Protein AF-0000000086187812 (afdb_homodimer)

Structure (mmCIF, N/CA/C/O backbone):
data_AF-0000000086187812-model_v1
#
loop_
_entity.id
_entity.type
_entity.pdbx_description
1 polymer Alkylhydroperoxidase
#
loop_
_atom_site.group_PDB
_atom_site.id
_atom_site.type_symbol
_atom_site.label_atom_id
_atom_site.label_alt_id
_atom_site.label_comp_id
_atom_site.label_asym_id
_atom_site.label_entity_id
_atom_site.label_seq_id
_atom_site.pdbx_PDB_ins_code
_atom_site.Cartn_x
_atom_site.Cartn_y
_atom_site.Cartn_z
_atom_site.occupancy
_atom_site.B_iso_or_equiv
_atom_site.auth_seq_id
_atom_site.auth_comp_id
_atom_site.auth_asym_id
_atom_site.auth_atom_id
_atom_site.pdbx_PDB_model_num
ATOM 1 N N . MET A 1 1 ? -19.016 2.955 15.273 1 72.19 1 MET A N 1
ATOM 2 C CA . MET A 1 1 ? -19.547 3.873 14.266 1 72.19 1 MET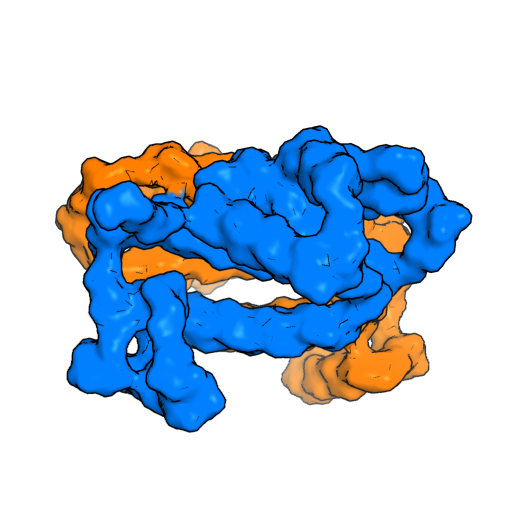 A CA 1
ATOM 3 C C . MET A 1 1 ? -18.422 4.383 13.359 1 72.19 1 MET A C 1
ATOM 5 O O . MET A 1 1 ? -17.297 4.562 13.805 1 72.19 1 MET A O 1
ATOM 9 N N . PRO A 1 2 ? -18.766 4.625 12 1 88 2 PRO A N 1
ATOM 10 C CA . PRO A 1 2 ? -17.734 5.18 11.125 1 88 2 PRO A CA 1
ATOM 11 C C . PRO A 1 2 ? -17.203 6.523 11.617 1 88 2 PRO A C 1
ATOM 13 O O . PRO A 1 2 ? -17.969 7.332 12.164 1 88 2 PRO A O 1
ATOM 16 N N . ARG A 1 3 ? -15.953 6.73 11.492 1 94.75 3 ARG A N 1
ATOM 17 C CA . ARG A 1 3 ? -15.289 7.934 11.977 1 94.75 3 ARG A CA 1
ATOM 18 C C . ARG A 1 3 ? -15.406 9.07 10.969 1 94.75 3 ARG A C 1
ATOM 20 O O . ARG A 1 3 ? -15.18 10.234 11.305 1 94.75 3 ARG A O 1
ATOM 27 N N . PHE A 1 4 ? -15.656 8.672 9.68 1 93.88 4 PHE A N 1
ATOM 28 C CA . PHE A 1 4 ? -15.891 9.633 8.602 1 93.88 4 PHE A CA 1
ATOM 29 C C . PHE A 1 4 ? -17.266 9.406 7.969 1 93.88 4 PHE A C 1
ATOM 31 O O . PHE A 1 4 ? -17.656 8.266 7.727 1 93.88 4 PHE A O 1
ATOM 38 N N . ASP A 1 5 ? -17.953 10.461 7.711 1 93 5 ASP A N 1
ATOM 39 C CA . ASP A 1 5 ? -19.219 10.32 7.012 1 93 5 ASP A CA 1
ATOM 40 C C . ASP A 1 5 ? -19.016 9.969 5.543 1 93 5 ASP A C 1
ATOM 42 O O . ASP A 1 5 ? -18.172 10.578 4.867 1 93 5 ASP A O 1
ATOM 46 N N . PRO A 1 6 ? -19.734 8.922 5.129 1 94.81 6 PRO A N 1
ATOM 47 C CA . PRO A 1 6 ? -19.641 8.68 3.686 1 94.81 6 PRO A CA 1
ATOM 48 C C . PRO A 1 6 ? -20.094 9.883 2.855 1 94.81 6 PRO A C 1
ATOM 50 O O . PRO A 1 6 ? -21 10.609 3.264 1 94.81 6 PRO A O 1
ATOM 53 N N . LEU A 1 7 ? -19.5 10.062 1.742 1 95.56 7 LEU A N 1
ATOM 54 C CA . LEU A 1 7 ? -19.859 11.141 0.831 1 95.56 7 LEU A CA 1
ATOM 55 C C . LEU A 1 7 ? -20.625 10.594 -0.374 1 95.56 7 LEU A C 1
ATOM 57 O O . LEU A 1 7 ? -20.578 9.391 -0.652 1 95.56 7 LEU A O 1
ATOM 61 N N . THR A 1 8 ? -21.422 11.398 -0.955 1 92.81 8 THR A N 1
ATOM 62 C CA . THR A 1 8 ? -22.109 11.133 -2.213 1 92.81 8 THR A CA 1
ATOM 63 C C . THR A 1 8 ? -21.688 12.141 -3.281 1 92.81 8 THR A C 1
ATOM 65 O O . THR A 1 8 ? -20.953 13.094 -2.992 1 92.81 8 THR A O 1
ATOM 68 N N . ALA A 1 9 ? -22.156 11.883 -4.492 1 90 9 ALA A N 1
ATOM 69 C CA . ALA A 1 9 ? -21.875 12.852 -5.555 1 90 9 ALA A CA 1
ATOM 70 C C . ALA A 1 9 ? -22.453 14.219 -5.219 1 90 9 ALA A C 1
ATOM 72 O O . ALA A 1 9 ? -21.953 15.242 -5.68 1 90 9 ALA A O 1
ATOM 73 N N . GLU A 1 10 ? -23.422 14.266 -4.379 1 90.19 10 GLU A N 1
ATOM 74 C CA . GLU A 1 10 ? -24.078 15.508 -4.02 1 90.19 10 GLU A CA 1
ATOM 75 C C . GLU A 1 10 ? -23.344 16.219 -2.887 1 90.19 10 GLU A C 1
ATOM 77 O O . GLU A 1 10 ? -23.391 17.453 -2.787 1 90.19 10 GLU A O 1
ATOM 82 N N . THR A 1 11 ? -22.609 15.422 -2.082 1 94.12 11 THR A N 1
ATOM 83 C CA . THR A 1 11 ? -22 16.016 -0.898 1 94.12 11 THR A CA 1
ATOM 84 C C . THR A 1 11 ? -20.5 16.156 -1.079 1 94.12 11 THR A C 1
ATOM 86 O O . THR A 1 11 ? -19.844 16.922 -0.361 1 94.12 11 THR A O 1
ATOM 89 N N . ALA A 1 12 ? -19.953 15.352 -2.035 1 94.38 12 ALA A N 1
ATOM 90 C CA . ALA A 1 12 ? -18.516 15.469 -2.309 1 94.38 12 ALA A CA 1
ATOM 91 C C . ALA A 1 12 ? -18.219 16.75 -3.084 1 94.38 12 ALA A C 1
ATOM 93 O O . ALA A 1 12 ? -19.109 17.375 -3.648 1 94.38 12 ALA A O 1
ATOM 94 N N . VAL A 1 13 ? -17.016 17.188 -2.98 1 91.25 13 VAL A N 1
ATOM 95 C CA . VAL A 1 13 ? -16.609 18.406 -3.672 1 91.25 13 VAL A CA 1
ATOM 96 C C . VAL A 1 13 ? -15.422 18.109 -4.586 1 91.25 13 VAL A C 1
ATOM 98 O O . VAL A 1 13 ? -14.727 17.109 -4.414 1 91.25 13 VAL A O 1
ATOM 101 N N . GLY A 1 14 ? -15.266 18.906 -5.629 1 94.31 14 GLY A N 1
ATOM 102 C CA . GLY A 1 14 ? -14.102 18.859 -6.5 1 94.31 14 GLY A CA 1
ATOM 103 C C . GLY A 1 14 ? -13.914 17.5 -7.156 1 94.31 14 GLY A C 1
ATOM 104 O O . GLY A 1 14 ? -14.867 16.922 -7.691 1 94.31 14 GLY A O 1
ATOM 105 N N . SER A 1 15 ? -12.695 17.047 -7.148 1 95.38 15 SER A N 1
ATOM 106 C CA . SER A 1 15 ? -12.32 15.812 -7.84 1 95.38 15 SER A CA 1
ATOM 107 C C . SER A 1 15 ? -13.055 14.609 -7.266 1 95.38 15 SER A C 1
ATOM 109 O O . SER A 1 15 ? -13.367 13.656 -7.988 1 95.38 15 SER A O 1
ATOM 111 N N . SER A 1 16 ? -13.367 14.641 -5.973 1 96.25 16 SER A N 1
ATOM 112 C CA . SER A 1 16 ? -14.102 13.539 -5.363 1 96.25 16 SER A CA 1
ATOM 113 C C . SER A 1 16 ? -15.523 13.453 -5.91 1 96.25 16 SER A C 1
ATOM 115 O O . SER A 1 16 ? -16.062 12.352 -6.082 1 96.25 16 SER A O 1
ATOM 117 N N . ARG A 1 17 ? -16.109 14.633 -6.09 1 96.25 17 ARG A N 1
ATOM 118 C CA . ARG A 1 17 ? -17.438 14.648 -6.699 1 96.25 17 ARG A CA 1
ATOM 119 C C . ARG A 1 17 ? -17.406 14 -8.078 1 96.25 17 ARG A C 1
ATOM 121 O O . ARG A 1 17 ? -18.266 13.172 -8.398 1 96.25 17 ARG A O 1
ATOM 128 N N . ASP A 1 18 ? -16.406 14.328 -8.867 1 96.81 18 ASP A N 1
ATOM 129 C CA . ASP A 1 18 ? -16.266 13.781 -10.211 1 96.81 18 ASP A CA 1
ATOM 130 C C . ASP A 1 18 ? -16.047 12.273 -10.172 1 96.81 18 ASP A C 1
ATOM 132 O O . ASP A 1 18 ? -16.703 11.523 -10.914 1 96.81 18 ASP A O 1
ATOM 136 N N . LEU A 1 19 ? -15.133 11.805 -9.312 1 96.56 19 LEU A N 1
ATOM 137 C CA . LEU A 1 19 ? -14.812 10.391 -9.203 1 96.56 19 LEU A CA 1
ATOM 138 C C . LEU A 1 19 ? -16.031 9.586 -8.758 1 96.56 19 LEU A C 1
ATOM 140 O O . LEU A 1 19 ? -16.344 8.547 -9.344 1 96.56 19 LEU A O 1
ATOM 144 N N . LEU A 1 20 ? -16.719 10.086 -7.73 1 96.81 20 LEU A N 1
ATOM 145 C CA . LEU A 1 20 ? -17.891 9.391 -7.238 1 96.81 20 LEU A CA 1
ATOM 146 C C . LEU A 1 20 ? -19 9.359 -8.297 1 96.81 20 LEU A C 1
ATOM 148 O O . LEU A 1 20 ? -19.656 8.336 -8.492 1 96.81 20 LEU A O 1
ATOM 152 N N . GLY A 1 21 ? -19.188 10.516 -8.953 1 95.88 21 GLY A N 1
ATOM 153 C CA . GLY A 1 21 ? -20.172 10.57 -10.016 1 95.88 21 GLY A CA 1
ATOM 154 C C . GLY A 1 21 ? -19.922 9.547 -11.109 1 95.88 21 GLY A C 1
ATOM 155 O O . GLY A 1 21 ? -20.859 8.859 -11.547 1 95.88 21 GLY A O 1
ATOM 156 N N . GLU A 1 22 ? -18.688 9.414 -11.523 1 95.88 22 GLU A N 1
ATOM 157 C CA . GLU A 1 22 ? -18.312 8.453 -12.562 1 95.88 22 GLU A CA 1
ATOM 158 C C . GLU A 1 22 ? -18.547 7.02 -12.094 1 95.88 22 GLU A C 1
ATOM 160 O O . GLU A 1 22 ? -19.031 6.184 -12.867 1 95.88 22 GLU A O 1
ATOM 165 N N . LEU A 1 23 ? -18.188 6.762 -10.867 1 96.19 23 LEU A N 1
ATOM 166 C CA . LEU A 1 23 ? -18.344 5.414 -10.328 1 96.19 23 LEU A CA 1
ATOM 167 C C . LEU A 1 23 ? -19.812 5.039 -10.227 1 96.19 23 LEU A C 1
ATOM 169 O O . LEU A 1 23 ? -20.203 3.908 -10.539 1 96.19 23 LEU A O 1
ATOM 173 N N . VAL A 1 24 ? -20.641 5.992 -9.82 1 95.06 24 VAL A N 1
ATOM 174 C CA . VAL A 1 24 ? -22.078 5.742 -9.711 1 95.06 24 VAL A CA 1
ATOM 175 C C . VAL A 1 24 ? -22.672 5.535 -11.102 1 95.06 24 VAL A C 1
ATOM 177 O O . VAL A 1 24 ? -23.547 4.688 -11.289 1 95.06 24 VAL A O 1
ATOM 180 N N . GLU A 1 25 ? -22.266 6.32 -12.062 1 94.81 25 GLU A N 1
ATOM 181 C CA . GLU A 1 25 ? -22.734 6.164 -13.43 1 94.81 25 GLU A CA 1
ATOM 182 C C . GLU A 1 25 ? -22.406 4.781 -13.977 1 94.81 25 GLU A C 1
ATOM 184 O O . GLU A 1 25 ? -23.203 4.168 -14.68 1 94.81 25 GLU A O 1
ATOM 189 N N . ARG A 1 26 ? -21.281 4.301 -13.617 1 94.75 26 ARG A N 1
ATOM 190 C CA . ARG A 1 26 ? -20.781 3.051 -14.18 1 94.75 26 ARG A CA 1
ATOM 191 C C . ARG A 1 26 ? -21.359 1.85 -13.438 1 94.75 26 ARG A C 1
ATOM 193 O O . ARG A 1 26 ? -21.641 0.815 -14.047 1 94.75 26 ARG A O 1
ATOM 200 N N . HIS A 1 27 ? -21.547 1.965 -12.133 1 94.19 27 HIS A N 1
ATOM 201 C CA . HIS A 1 27 ? -21.828 0.771 -11.344 1 94.19 27 HIS A CA 1
ATOM 202 C C . HIS A 1 27 ? -23.172 0.883 -10.633 1 94.19 27 HIS A C 1
ATOM 204 O O . HIS A 1 27 ? -23.641 -0.083 -10.023 1 94.19 27 HIS A O 1
ATOM 210 N N . GLY A 1 28 ? -23.766 2.049 -10.648 1 92.06 28 GLY A N 1
ATOM 211 C CA . GLY A 1 28 ? -25.047 2.283 -9.992 1 92.06 28 GLY A CA 1
ATOM 212 C C . GLY A 1 28 ? -24.891 2.713 -8.539 1 92.06 28 GLY A C 1
ATOM 213 O O . GLY A 1 28 ? -25.641 3.574 -8.07 1 92.06 28 GLY A O 1
ATOM 214 N N . THR A 1 29 ? -24.047 2.084 -7.836 1 91.5 29 THR A N 1
ATOM 215 C CA . THR A 1 29 ? -23.781 2.432 -6.445 1 91.5 29 THR A CA 1
ATOM 216 C C . THR A 1 29 ? -22.297 2.305 -6.125 1 91.5 29 THR A C 1
ATOM 218 O O . THR A 1 29 ? -21.547 1.725 -6.906 1 91.5 29 THR A O 1
ATOM 221 N N . VAL A 1 30 ? -22.031 3.133 -5.039 1 93.25 30 VAL A N 1
ATOM 222 C CA . VAL A 1 30 ? -20.672 2.959 -4.523 1 93.25 30 VAL A CA 1
ATOM 223 C C . VAL A 1 30 ? -20.734 2.443 -3.086 1 93.25 30 VAL A C 1
ATOM 225 O O . VAL A 1 30 ? -21.688 2.729 -2.355 1 93.25 30 VAL A O 1
ATOM 228 N N . GLY A 1 31 ? -19.922 1.483 -2.711 1 92.69 31 GLY A N 1
ATOM 229 C CA . GLY A 1 31 ? -19.875 0.955 -1.357 1 92.69 31 GLY A CA 1
ATOM 230 C C . GLY A 1 31 ? -19.344 1.955 -0.345 1 92.69 31 GLY A C 1
ATOM 231 O O . GLY A 1 31 ? -18.844 3.012 -0.718 1 92.69 31 GLY A O 1
ATOM 232 N N . ASP A 1 32 ? -19.469 1.711 0.895 1 93.62 32 ASP A N 1
ATOM 233 C CA . ASP A 1 32 ? -19.141 2.596 2.006 1 93.62 32 ASP A CA 1
ATOM 234 C C . ASP A 1 32 ? -17.656 2.969 1.979 1 93.62 32 ASP A C 1
ATOM 236 O O . ASP A 1 32 ? -17.281 4.098 2.305 1 93.62 32 ASP A O 1
ATOM 240 N N . MET A 1 33 ? -16.812 2.029 1.612 1 96.5 33 MET A N 1
ATOM 241 C CA . MET A 1 33 ? -15.383 2.305 1.603 1 96.5 33 MET A CA 1
ATOM 242 C C . MET A 1 33 ? -15.047 3.408 0.604 1 96.5 33 MET A C 1
ATOM 244 O O . MET A 1 33 ? -14.398 4.395 0.957 1 96.5 33 MET A O 1
ATOM 248 N N . VAL A 1 34 ? -15.57 3.277 -0.587 1 97.31 34 VAL A N 1
ATOM 249 C CA . VAL A 1 34 ? -15.289 4.223 -1.663 1 97.31 34 VAL A CA 1
ATOM 250 C C . VAL A 1 34 ? -15.891 5.586 -1.321 1 97.31 34 VAL A C 1
ATOM 252 O O . VAL A 1 34 ? -15.227 6.617 -1.479 1 97.31 34 VAL A O 1
ATOM 255 N N . SER A 1 35 ? -17.125 5.566 -0.786 1 97.06 35 SER A N 1
ATOM 256 C CA . SER A 1 35 ? -17.781 6.812 -0.413 1 97.06 35 SER A CA 1
ATOM 257 C C . SER A 1 35 ? -17 7.543 0.678 1 97.06 35 SER A C 1
ATOM 259 O O . SER A 1 35 ? -16.906 8.773 0.659 1 97.06 35 SER A O 1
ATOM 261 N N . THR A 1 36 ? -16.469 6.762 1.595 1 97.25 36 THR A N 1
ATOM 262 C CA . THR A 1 36 ? -15.719 7.363 2.695 1 97.25 36 THR A CA 1
ATOM 263 C C . THR A 1 36 ? -14.328 7.789 2.236 1 97.25 36 THR A C 1
ATOM 265 O O . THR A 1 36 ? -13.836 8.852 2.637 1 97.25 36 THR A O 1
ATOM 268 N N . MET A 1 37 ? -13.727 7.02 1.327 1 97.75 37 MET A N 1
ATOM 269 C CA . MET A 1 37 ? -12.414 7.332 0.787 1 97.75 37 MET A CA 1
ATOM 270 C C . MET A 1 37 ? -12.438 8.648 0.016 1 97.75 37 MET A C 1
ATOM 272 O O . MET A 1 37 ? -11.406 9.312 -0.121 1 97.75 37 MET A O 1
ATOM 276 N N . ALA A 1 38 ? -13.633 9.047 -0.369 1 97.81 38 ALA A N 1
ATOM 277 C CA . ALA A 1 38 ? -13.812 10.234 -1.192 1 97.81 38 ALA A CA 1
ATOM 278 C C . ALA A 1 38 ? -13.453 11.5 -0.417 1 97.81 38 ALA A C 1
ATOM 280 O O . ALA A 1 38 ? -13.297 12.57 -1.003 1 97.81 38 ALA A O 1
ATOM 281 N N . HIS A 1 39 ? -13.297 11.391 0.899 1 97.38 39 HIS A N 1
ATOM 282 C CA . HIS A 1 39 ? -12.781 12.523 1.659 1 97.38 39 HIS A CA 1
ATOM 283 C C . HIS A 1 39 ? -11.414 12.961 1.138 1 97.38 39 HIS A C 1
ATOM 285 O O . HIS A 1 39 ? -11.023 14.117 1.301 1 97.38 39 HIS A O 1
ATOM 291 N N . SER A 1 40 ? -10.688 12.016 0.512 1 98.31 40 SER A N 1
ATOM 292 C CA . SER A 1 40 ? -9.406 12.297 -0.122 1 98.31 40 SER A CA 1
ATOM 293 C C . SER A 1 40 ? -9.406 11.867 -1.584 1 98.31 40 SER A C 1
ATOM 295 O O . SER A 1 40 ? -9.211 10.688 -1.888 1 98.31 40 SER A O 1
ATOM 297 N N . PRO A 1 41 ? -9.562 12.828 -2.469 1 97.94 41 PRO A N 1
ATOM 298 C CA . PRO A 1 41 ? -9.516 12.422 -3.877 1 97.94 41 PRO A CA 1
ATOM 299 C C . PRO A 1 41 ? -8.18 11.789 -4.262 1 97.94 41 PRO A C 1
ATOM 301 O O . PRO A 1 41 ? -8.141 10.93 -5.148 1 97.94 41 PRO A O 1
ATOM 304 N N . ALA A 1 42 ? -7.086 12.133 -3.539 1 98.56 42 ALA A N 1
ATOM 305 C CA . ALA A 1 42 ? -5.785 11.516 -3.791 1 98.56 42 ALA A CA 1
ATOM 306 C C . ALA A 1 42 ? -5.812 10.031 -3.461 1 98.56 42 ALA A C 1
ATOM 308 O O . ALA A 1 42 ? -5.41 9.195 -4.277 1 98.56 42 ALA A O 1
ATOM 309 N N . VAL A 1 43 ? -6.406 9.703 -2.283 1 98.75 43 VAL A N 1
ATOM 310 C CA . VAL A 1 43 ? -6.438 8.305 -1.853 1 98.75 43 VAL A CA 1
ATOM 311 C C . VAL A 1 43 ? -7.441 7.527 -2.701 1 98.75 43 VAL A C 1
ATOM 313 O O . VAL A 1 43 ? -7.152 6.418 -3.154 1 98.75 43 VAL A O 1
ATOM 316 N N . LEU A 1 44 ? -8.617 8.172 -2.973 1 98.62 44 LEU A N 1
ATOM 317 C CA . LEU A 1 44 ? -9.609 7.484 -3.789 1 98.62 44 LEU A CA 1
ATOM 318 C C . LEU A 1 44 ? -9.086 7.238 -5.199 1 98.62 44 LEU A C 1
ATOM 320 O O . LEU A 1 44 ? -9.164 6.117 -5.707 1 98.62 44 LEU A O 1
ATOM 324 N N . GLY A 1 45 ? -8.539 8.266 -5.805 1 98.5 45 GLY A N 1
ATOM 325 C CA . GLY A 1 45 ? -7.961 8.109 -7.129 1 98.5 45 GLY A CA 1
ATOM 326 C C . GLY A 1 45 ? -6.816 7.113 -7.164 1 98.5 45 GLY A C 1
ATOM 327 O O . GLY A 1 45 ? -6.742 6.277 -8.07 1 98.5 45 GLY A O 1
ATOM 328 N N . GLY A 1 46 ? -5.906 7.199 -6.203 1 98.81 46 GLY A N 1
ATOM 329 C CA . GLY A 1 46 ? -4.797 6.27 -6.102 1 98.81 46 GLY A CA 1
ATOM 330 C C . GLY A 1 46 ? -5.238 4.824 -5.965 1 98.81 46 GLY A C 1
ATOM 331 O O . GLY A 1 46 ? -4.703 3.939 -6.637 1 98.81 46 GLY A O 1
ATOM 332 N N . TYR A 1 47 ? -6.273 4.613 -5.098 1 98.81 47 TYR A N 1
ATOM 333 C CA . TYR A 1 47 ? -6.828 3.275 -4.91 1 98.81 47 TYR A CA 1
ATOM 334 C C . TYR A 1 47 ? -7.395 2.732 -6.215 1 98.81 47 TYR A C 1
ATOM 336 O O . TYR A 1 47 ? -7.086 1.605 -6.613 1 98.81 47 TYR A O 1
ATOM 344 N N . LEU A 1 48 ? -8.195 3.512 -6.867 1 98.5 48 LEU A N 1
ATOM 345 C CA . LEU A 1 48 ? -8.859 3.068 -8.094 1 98.5 48 LEU A CA 1
ATOM 346 C C . LEU A 1 48 ? -7.836 2.746 -9.172 1 98.5 48 LEU A C 1
ATOM 348 O O . LEU A 1 48 ? -7.957 1.736 -9.867 1 98.5 48 LEU A O 1
ATOM 352 N N . GLN A 1 49 ? -6.801 3.533 -9.281 1 98.5 49 GLN A N 1
ATOM 353 C CA . GLN A 1 49 ? -5.789 3.332 -10.312 1 98.5 49 GLN A CA 1
ATOM 354 C C . GLN A 1 49 ? -4.906 2.131 -9.984 1 98.5 49 GLN A C 1
ATOM 356 O O . GLN A 1 49 ? -4.562 1.35 -10.875 1 98.5 49 GLN A O 1
ATOM 361 N N . LEU A 1 50 ? -4.527 1.979 -8.734 1 98.81 50 LEU A N 1
ATOM 362 C CA . LEU A 1 50 ? -3.762 0.807 -8.328 1 98.81 50 LEU A CA 1
ATOM 363 C C . LEU A 1 50 ? -4.57 -0.47 -8.531 1 98.81 50 LEU A C 1
ATOM 365 O O . LEU A 1 50 ? -4.047 -1.464 -9.039 1 98.81 50 LEU A O 1
ATOM 369 N N . SER A 1 51 ? -5.871 -0.43 -8.109 1 98.44 51 SER A N 1
ATOM 370 C CA . SER A 1 51 ? -6.754 -1.58 -8.273 1 98.44 51 SER A CA 1
ATOM 371 C C . SER A 1 51 ? -6.871 -1.98 -9.742 1 98.44 51 SER A C 1
ATOM 373 O O . SER A 1 51 ? -6.762 -3.16 -10.078 1 98.44 51 SER A O 1
ATOM 375 N N . ARG A 1 52 ? -7.02 -1.002 -10.609 1 97.94 52 ARG A N 1
ATOM 376 C CA . ARG A 1 52 ? -7.117 -1.263 -12.047 1 97.94 52 ARG A CA 1
ATOM 377 C C . ARG A 1 52 ? -5.816 -1.857 -12.578 1 97.94 52 ARG A C 1
ATOM 379 O O . ARG A 1 52 ? -5.844 -2.812 -13.359 1 97.94 52 ARG A O 1
ATOM 386 N N . ALA A 1 53 ? -4.695 -1.319 -12.203 1 98.5 53 ALA A N 1
ATOM 387 C CA . ALA A 1 53 ? -3.396 -1.82 -12.641 1 98.5 53 ALA A CA 1
ATOM 388 C C . ALA A 1 53 ? -3.191 -3.27 -12.211 1 98.5 53 ALA A C 1
ATOM 390 O O . ALA A 1 53 ? -2.721 -4.098 -12.992 1 98.5 53 ALA A O 1
ATOM 391 N N . MET A 1 54 ? -3.654 -3.615 -11.008 1 98.38 54 MET A N 1
ATOM 392 C CA . MET A 1 54 ? -3.381 -4.934 -10.438 1 98.38 54 MET A CA 1
ATOM 393 C C . MET A 1 54 ? -4.293 -5.988 -11.055 1 98.38 54 MET A C 1
ATOM 395 O O . MET A 1 54 ? -4.062 -7.188 -10.891 1 98.38 54 MET A O 1
ATOM 399 N N . ARG A 1 55 ? -5.316 -5.566 -11.812 1 97.19 55 ARG A N 1
ATOM 400 C CA . ARG A 1 55 ? -6.117 -6.523 -12.57 1 97.19 55 ARG A CA 1
ATOM 401 C C . ARG A 1 55 ? -5.293 -7.184 -13.672 1 97.19 55 ARG A C 1
ATOM 403 O O . ARG A 1 55 ? -5.684 -8.219 -14.211 1 97.19 55 ARG A O 1
ATOM 410 N N . ARG A 1 56 ? -4.133 -6.602 -13.961 1 96.31 56 ARG A N 1
ATOM 411 C CA . ARG A 1 56 ? -3.279 -7.117 -15.023 1 96.31 56 ARG A CA 1
ATOM 412 C C . ARG A 1 56 ? -2.127 -7.941 -14.461 1 96.31 56 ARG A C 1
ATOM 414 O O . ARG A 1 56 ? -1.214 -8.328 -15.188 1 96.31 56 ARG A O 1
ATOM 421 N N . ALA A 1 57 ? -2.186 -8.164 -13.094 1 97.19 57 ALA A N 1
ATOM 422 C CA . ALA A 1 57 ? -1.18 -9.016 -12.469 1 97.19 57 ALA A CA 1
ATOM 423 C C . ALA A 1 57 ? -1.186 -10.414 -13.086 1 97.19 57 ALA A C 1
ATOM 425 O O . ALA A 1 57 ? -2.23 -10.898 -13.531 1 97.19 57 ALA A O 1
ATOM 426 N N . LYS A 1 58 ? 0.009 -11.039 -13.219 1 94.44 58 LYS A N 1
ATOM 427 C CA . LYS A 1 58 ? 0.13 -12.391 -13.758 1 94.44 58 LYS A CA 1
ATOM 428 C C . LYS A 1 58 ? 0.051 -13.438 -12.648 1 94.44 58 LYS A C 1
ATOM 430 O O . LYS A 1 58 ? 0.518 -14.57 -12.82 1 94.44 58 LYS A O 1
ATOM 435 N N . LEU A 1 59 ? -0.552 -13.188 -11.586 1 95.88 59 LEU A N 1
ATOM 436 C CA . LEU A 1 59 ? -0.876 -14.125 -10.516 1 95.88 59 LEU A CA 1
ATOM 437 C C . LEU A 1 59 ? -2.297 -14.656 -10.664 1 95.88 59 LEU A C 1
ATOM 439 O O . LEU A 1 59 ? -3.229 -13.883 -10.914 1 95.88 59 LEU A O 1
ATOM 443 N N . ASP A 1 60 ? -2.391 -15.984 -10.602 1 96.19 60 ASP A N 1
ATOM 444 C CA . ASP A 1 60 ? -3.721 -16.594 -10.625 1 96.19 60 ASP A CA 1
ATOM 445 C C . ASP A 1 60 ? -4.656 -15.891 -9.641 1 96.19 60 ASP A C 1
ATOM 447 O O . ASP A 1 60 ? -4.266 -15.586 -8.516 1 96.19 60 ASP A O 1
ATOM 451 N N . ARG A 1 61 ? -5.887 -15.688 -10.117 1 97.88 61 ARG A N 1
ATOM 452 C CA . ARG A 1 61 ? -6.844 -14.938 -9.312 1 97.88 61 ARG A CA 1
ATOM 453 C C . ARG A 1 61 ? -7.152 -15.672 -8.008 1 97.88 61 ARG A C 1
ATOM 455 O O . ARG A 1 61 ? -7.359 -15.039 -6.969 1 97.88 61 ARG A O 1
ATOM 462 N N . ARG A 1 62 ? -7.23 -17 -8.125 1 98.5 62 ARG A N 1
ATOM 463 C CA . ARG A 1 62 ? -7.484 -17.781 -6.914 1 98.5 62 ARG A CA 1
ATOM 464 C C . ARG A 1 62 ? -6.359 -17.594 -5.898 1 98.5 62 ARG A C 1
ATOM 466 O O . ARG A 1 62 ? -6.617 -17.406 -4.707 1 98.5 62 ARG A O 1
ATOM 473 N N . ILE A 1 63 ? -5.145 -17.594 -6.344 1 98.62 63 ILE A N 1
ATOM 474 C CA . ILE A 1 63 ? -3.977 -17.422 -5.488 1 98.62 63 ILE A CA 1
ATOM 475 C C . ILE A 1 63 ? -3.965 -16.016 -4.895 1 98.62 63 ILE A C 1
ATOM 477 O O . ILE A 1 63 ? -3.695 -15.844 -3.703 1 98.62 63 ILE A O 1
ATOM 481 N N . SER A 1 64 ? -4.32 -15.023 -5.695 1 98.81 64 SER A N 1
ATOM 482 C CA . SER A 1 64 ? -4.387 -13.641 -5.219 1 98.81 64 SER A CA 1
ATOM 483 C C . SER A 1 64 ? -5.383 -13.508 -4.074 1 98.81 64 SER A C 1
ATOM 485 O O . SER A 1 64 ? -5.109 -12.82 -3.084 1 98.81 64 SER A O 1
ATOM 487 N N . GLU A 1 65 ? -6.539 -14.188 -4.227 1 98.88 65 GLU A N 1
ATOM 488 C CA . GLU A 1 65 ? -7.539 -14.117 -3.168 1 98.88 65 GLU A CA 1
ATOM 489 C C . GLU A 1 65 ? -7.062 -14.82 -1.903 1 98.88 65 GLU A C 1
ATOM 491 O O . GLU A 1 65 ? -7.336 -14.367 -0.791 1 98.88 65 GLU A O 1
ATOM 496 N N . LEU A 1 66 ? -6.352 -15.922 -2.068 1 98.94 66 LEU A N 1
ATOM 497 C CA . LEU A 1 66 ? -5.836 -16.625 -0.903 1 98.94 66 LEU A CA 1
ATOM 498 C C . LEU A 1 66 ? -4.797 -15.789 -0.17 1 98.94 66 LEU A C 1
ATOM 500 O O . LEU A 1 66 ? -4.789 -15.742 1.062 1 98.94 66 LEU A O 1
ATOM 504 N N . ILE A 1 67 ? -3.938 -15.062 -0.891 1 98.94 67 ILE A N 1
ATOM 505 C CA . ILE A 1 67 ? -2.982 -14.141 -0.289 1 98.94 67 ILE A CA 1
ATOM 506 C C . ILE A 1 67 ? -3.73 -13.023 0.437 1 98.94 67 ILE A C 1
ATOM 508 O O . ILE A 1 67 ? -3.398 -12.68 1.574 1 98.94 67 ILE A O 1
ATOM 512 N N . SER A 1 68 ? -4.773 -12.508 -0.222 1 98.94 68 SER A N 1
ATOM 513 C CA . SER A 1 68 ? -5.551 -11.414 0.35 1 98.94 68 SER A CA 1
ATOM 514 C C . SER A 1 68 ? -6.234 -11.836 1.646 1 98.94 68 SER A C 1
ATOM 516 O O . SER A 1 68 ? -6.25 -11.086 2.623 1 98.94 68 SER A O 1
ATOM 518 N N . ILE A 1 69 ? -6.777 -13.07 1.652 1 98.94 69 ILE A N 1
ATOM 519 C CA . ILE A 1 69 ? -7.422 -13.609 2.846 1 98.94 69 ILE A CA 1
ATOM 520 C C . ILE A 1 69 ? -6.398 -13.727 3.975 1 98.94 69 ILE A C 1
ATOM 522 O O . ILE A 1 69 ? -6.66 -13.305 5.102 1 98.94 69 ILE A O 1
ATOM 526 N N . ALA A 1 70 ? -5.215 -14.273 3.691 1 98.94 70 ALA A N 1
ATOM 527 C CA . ALA A 1 70 ? -4.168 -14.414 4.699 1 98.94 70 ALA A CA 1
ATOM 528 C C . ALA A 1 70 ? -3.76 -13.062 5.27 1 98.94 70 ALA A C 1
ATOM 530 O O . ALA A 1 70 ? -3.641 -12.898 6.484 1 98.94 70 ALA A O 1
ATOM 531 N N . VAL A 1 71 ? -3.598 -12.07 4.398 1 98.88 71 VAL A N 1
ATOM 532 C CA . VAL A 1 71 ? -3.15 -10.742 4.797 1 98.88 71 VAL A CA 1
ATOM 533 C C . VAL A 1 71 ? -4.23 -10.062 5.637 1 98.88 71 VAL A 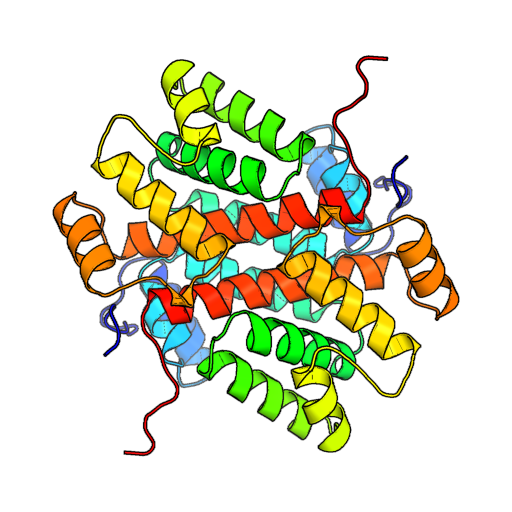C 1
ATOM 535 O O . VAL A 1 71 ? -3.938 -9.5 6.695 1 98.88 71 VAL A O 1
ATOM 538 N N . GLN A 1 72 ? -5.496 -10.18 5.191 1 98.69 72 GLN A N 1
ATOM 539 C CA . GLN A 1 72 ? -6.57 -9.492 5.906 1 98.69 72 GLN A CA 1
ATOM 540 C C . GLN A 1 72 ? -6.855 -10.172 7.246 1 98.69 72 GLN A C 1
ATOM 542 O O . GLN A 1 72 ? -7.211 -9.5 8.219 1 98.69 72 GLN A O 1
ATOM 547 N N . ALA A 1 73 ? -6.648 -11.492 7.312 1 98.62 73 ALA A N 1
ATOM 548 C CA . ALA A 1 73 ? -6.785 -12.195 8.586 1 98.62 73 ALA A CA 1
ATOM 549 C C . ALA A 1 73 ? -5.805 -11.648 9.625 1 98.62 73 ALA A C 1
ATOM 551 O O . ALA A 1 73 ? -6.133 -11.562 10.805 1 98.62 73 ALA A O 1
ATOM 552 N N . GLN A 1 74 ? -4.645 -11.266 9.188 1 98.31 74 GLN A N 1
ATOM 553 C CA . GLN A 1 74 ? -3.637 -10.734 10.102 1 98.31 74 GLN A CA 1
ATOM 554 C C . GLN A 1 74 ? -3.84 -9.242 10.328 1 98.31 74 GLN A C 1
ATOM 556 O O . GLN A 1 74 ? -3.678 -8.75 11.453 1 98.31 74 GLN A O 1
ATOM 561 N N . GLN A 1 75 ? -4.238 -8.492 9.289 1 98.25 75 GLN A N 1
ATOM 562 C CA . GLN A 1 75 ? -4.406 -7.047 9.414 1 98.25 75 GLN A CA 1
ATOM 563 C C . GLN A 1 75 ? -5.609 -6.703 10.281 1 98.25 75 GLN A C 1
ATOM 565 O O . GLN A 1 75 ? -5.637 -5.652 10.93 1 98.25 75 GLN A O 1
ATOM 570 N N . GLY A 1 76 ? -6.68 -7.582 10.227 1 97.81 76 GLY A N 1
ATOM 571 C CA . GLY A 1 76 ? -7.797 -7.441 11.156 1 97.81 76 GLY A CA 1
ATOM 572 C C . GLY A 1 76 ? -8.953 -6.656 10.57 1 97.81 76 GLY A C 1
ATOM 573 O O . GLY A 1 76 ? -9.797 -6.141 11.312 1 97.81 76 GLY A O 1
ATOM 574 N N . CYS A 1 77 ? -8.984 -6.496 9.336 1 97.56 77 CYS A N 1
ATOM 575 C CA . CYS A 1 77 ? -10.125 -5.844 8.711 1 97.56 77 CYS A CA 1
ATOM 576 C C . CYS A 1 77 ? -11.203 -6.859 8.344 1 97.56 77 CYS A C 1
ATOM 578 O O . CYS A 1 77 ? -11.156 -7.461 7.273 1 97.56 77 CYS A O 1
ATOM 580 N N . GLY A 1 78 ? -12.195 -6.93 9.188 1 96.56 78 GLY A N 1
ATOM 581 C CA . GLY A 1 78 ? -13.266 -7.887 8.969 1 96.56 78 GLY A CA 1
ATOM 582 C C . GLY A 1 78 ? -14.023 -7.656 7.676 1 96.56 78 GLY A C 1
ATOM 583 O O . GLY A 1 78 ? -14.336 -8.609 6.957 1 96.56 78 GLY A O 1
ATOM 584 N N . LEU A 1 79 ? -14.289 -6.441 7.344 1 96.12 79 LEU A N 1
ATOM 585 C CA . LEU A 1 79 ? -14.953 -6.074 6.102 1 96.12 79 LEU A CA 1
ATOM 586 C C . LEU A 1 79 ? -14.172 -6.57 4.891 1 96.12 79 LEU A C 1
ATOM 588 O O . LEU A 1 79 ? -14.75 -7.125 3.955 1 96.12 79 LEU A O 1
ATOM 592 N N . CYS A 1 80 ? -12.875 -6.387 4.852 1 98.06 80 CYS A N 1
ATOM 593 C CA . CYS A 1 80 ? -12.008 -6.816 3.76 1 98.06 80 CYS A CA 1
ATOM 594 C C . CYS A 1 80 ? -11.93 -8.336 3.693 1 98.06 80 CYS A C 1
ATOM 596 O O . CYS A 1 80 ? -11.984 -8.922 2.609 1 98.06 80 CYS A O 1
ATOM 598 N N . LEU A 1 81 ? -11.797 -8.93 4.898 1 98.25 81 LEU A N 1
ATOM 599 C CA . LEU A 1 81 ? -11.719 -10.383 4.949 1 98.25 81 LEU A CA 1
ATOM 600 C C . LEU A 1 81 ? -12.969 -11.023 4.348 1 98.25 81 LEU A C 1
ATOM 602 O O . LEU A 1 81 ? -12.867 -11.938 3.523 1 98.25 81 LEU A O 1
ATOM 606 N N . ASP A 1 82 ? -14.141 -10.492 4.699 1 97.69 82 ASP A N 1
ATOM 607 C CA . ASP A 1 82 ? -15.398 -11.008 4.164 1 97.69 82 ASP A CA 1
ATOM 608 C C . ASP A 1 82 ? -15.461 -10.867 2.646 1 97.69 82 ASP A C 1
ATOM 610 O O . ASP A 1 82 ? -15.906 -11.773 1.946 1 97.69 82 ASP A O 1
ATOM 614 N N . ALA A 1 83 ? -15.039 -9.75 2.17 1 97.44 83 ALA A N 1
ATOM 615 C CA . ALA A 1 83 ? -15.062 -9.492 0.733 1 97.44 83 ALA A CA 1
ATOM 616 C C . ALA A 1 83 ? -14.156 -10.469 -0.014 1 97.44 83 ALA A C 1
ATOM 618 O O . ALA A 1 83 ? -14.531 -11 -1.059 1 97.44 83 ALA A O 1
ATOM 619 N N . HIS A 1 84 ? -12.93 -10.734 0.475 1 98.75 84 HIS A N 1
ATOM 620 C CA . HIS A 1 84 ? -11.992 -11.617 -0.204 1 98.75 84 HIS A CA 1
ATOM 621 C C . HIS A 1 84 ? -12.414 -13.078 -0.088 1 98.75 84 HIS A C 1
ATOM 623 O O . HIS A 1 84 ? -12.188 -13.867 -1.006 1 98.75 84 HIS A O 1
ATOM 629 N N . VAL A 1 85 ? -13.031 -13.438 1.035 1 98.69 85 VAL A N 1
ATOM 630 C CA . VAL A 1 85 ? -13.57 -14.781 1.178 1 98.69 85 VAL A CA 1
ATOM 631 C C . VAL A 1 85 ? -14.695 -15 0.164 1 98.69 85 VAL A C 1
ATOM 633 O O . VAL A 1 85 ? -14.734 -16.016 -0.525 1 98.69 85 VAL A O 1
ATOM 636 N N . ALA A 1 86 ? -15.586 -14.023 0.066 1 98.5 86 ALA A N 1
ATOM 637 C CA . ALA A 1 86 ? -16.672 -14.109 -0.91 1 98.5 86 ALA A CA 1
ATOM 638 C C . ALA A 1 86 ? -16.125 -14.211 -2.33 1 98.5 86 ALA A C 1
ATOM 640 O O . ALA A 1 86 ? -16.625 -14.984 -3.145 1 98.5 86 ALA A O 1
ATOM 641 N N . ALA A 1 87 ? -15.094 -13.461 -2.65 1 98.56 87 ALA A N 1
ATOM 642 C CA . ALA A 1 87 ? -14.477 -13.508 -3.973 1 98.56 87 ALA A CA 1
ATOM 643 C C . ALA A 1 87 ? -13.859 -14.875 -4.242 1 98.56 87 ALA A C 1
ATOM 645 O O . ALA A 1 87 ? -14.031 -15.438 -5.328 1 98.56 87 ALA A O 1
ATOM 646 N N . ALA A 1 88 ? -13.141 -15.43 -3.244 1 98.81 88 ALA A N 1
ATOM 647 C CA . ALA A 1 88 ? -12.539 -16.75 -3.391 1 98.81 88 ALA A CA 1
ATOM 648 C C . ALA A 1 88 ? -13.602 -17.812 -3.656 1 98.81 88 ALA A C 1
ATOM 650 O O . ALA A 1 88 ? -13.438 -18.656 -4.539 1 98.81 88 ALA A O 1
ATOM 651 N N . ARG A 1 89 ? -14.727 -17.703 -2.939 1 98.69 89 ARG A N 1
ATOM 652 C CA . ARG A 1 89 ? -15.836 -18.625 -3.129 1 98.69 89 ARG A CA 1
ATOM 653 C C . ARG A 1 89 ? -16.406 -18.531 -4.543 1 98.69 89 ARG A C 1
ATOM 655 O O . ARG A 1 89 ? -16.672 -19.547 -5.184 1 98.69 89 ARG A O 1
ATOM 662 N N . SER A 1 90 ? -16.547 -17.344 -4.977 1 98.5 90 SER A N 1
ATOM 663 C CA . SER A 1 90 ? -17.109 -17.109 -6.309 1 98.5 90 SER A CA 1
ATOM 664 C C . SER A 1 90 ? -16.203 -17.672 -7.395 1 98.5 90 SER A C 1
ATOM 666 O O . SER A 1 90 ? -16.656 -17.984 -8.5 1 98.5 90 SER A O 1
ATOM 668 N N . LEU A 1 91 ? -14.906 -17.891 -7.082 1 98.38 91 LEU A N 1
ATOM 669 C CA . LEU A 1 91 ? -13.938 -18.438 -8.023 1 98.38 91 LEU A CA 1
ATOM 670 C C . LEU A 1 91 ? -13.836 -19.953 -7.875 1 98.38 91 LEU A C 1
ATOM 672 O O . LEU A 1 91 ? -13.023 -20.594 -8.539 1 98.38 91 LEU A O 1
ATOM 676 N N . GLY A 1 92 ? -14.625 -20.469 -6.91 1 98.5 92 GLY A N 1
ATOM 677 C CA . GLY A 1 92 ? -14.695 -21.922 -6.75 1 98.5 92 GLY A CA 1
ATOM 678 C C . GLY A 1 92 ? -13.633 -22.469 -5.812 1 98.5 92 GLY A C 1
ATOM 679 O O . GLY A 1 92 ? -13.359 -23.672 -5.809 1 98.5 92 GLY A O 1
ATOM 680 N N . VAL A 1 93 ? -13.023 -21.625 -5.035 1 98.69 93 VAL A N 1
ATOM 681 C CA . VAL A 1 93 ? -12.039 -22.094 -4.059 1 98.69 93 VAL A CA 1
ATOM 682 C C . VAL A 1 93 ? -12.75 -22.891 -2.961 1 98.69 93 VAL A C 1
ATOM 684 O O . VAL A 1 93 ? -13.773 -22.453 -2.436 1 98.69 93 VAL A O 1
ATOM 687 N N . ALA A 1 94 ? -12.211 -24.094 -2.609 1 98.56 94 ALA A N 1
ATOM 688 C CA . ALA A 1 94 ? -12.805 -24.953 -1.59 1 98.56 94 ALA A CA 1
ATOM 689 C C . ALA A 1 94 ? -12.742 -24.297 -0.213 1 98.56 94 ALA A C 1
ATOM 691 O O . ALA A 1 94 ? -11.773 -23.609 0.109 1 98.56 94 ALA A O 1
ATOM 692 N N . GLU A 1 95 ? -13.727 -24.531 0.61 1 98.56 95 GLU A N 1
ATOM 693 C CA . GLU A 1 95 ? -13.805 -23.969 1.952 1 98.56 95 GLU A CA 1
ATOM 694 C C . GLU A 1 95 ? -12.578 -24.328 2.781 1 98.56 95 GLU A C 1
ATOM 696 O O . GLU A 1 95 ? -12.109 -23.531 3.586 1 98.56 95 GLU A O 1
ATOM 701 N N . GLU A 1 96 ? -12.133 -25.5 2.613 1 98.56 96 GLU A N 1
ATOM 702 C CA . GLU A 1 96 ? -10.945 -25.938 3.346 1 98.56 96 GLU A CA 1
ATOM 703 C C . GLU A 1 96 ? -9.734 -25.078 2.992 1 98.56 96 GLU A C 1
ATOM 705 O O . GLU A 1 96 ? -8.938 -24.719 3.867 1 98.56 96 GLU A O 1
ATOM 710 N N . GLU A 1 97 ? -9.555 -24.766 1.702 1 98.62 97 GLU A N 1
ATOM 711 C CA . GLU A 1 97 ? -8.453 -23.922 1.256 1 98.62 97 GLU A CA 1
ATOM 712 C C . GLU A 1 97 ? -8.586 -22.5 1.796 1 98.62 97 GLU A C 1
ATOM 714 O O . GLU A 1 97 ? -7.59 -21.875 2.16 1 98.62 97 GLU A O 1
ATOM 719 N N . ILE A 1 98 ? -9.789 -22 1.826 1 98.81 98 ILE A N 1
ATOM 720 C CA . ILE A 1 98 ? -10.062 -20.688 2.398 1 98.81 98 ILE A CA 1
ATOM 721 C C . ILE A 1 98 ? -9.688 -20.688 3.881 1 98.81 98 ILE A C 1
ATOM 723 O O . ILE A 1 98 ? -9.055 -19.75 4.367 1 98.81 98 ILE A O 1
ATOM 727 N N . SER A 1 99 ? -10.039 -21.766 4.566 1 98.75 99 SER A N 1
ATOM 728 C CA . SER A 1 99 ? -9.719 -21.891 5.984 1 98.75 99 SER A CA 1
ATOM 729 C C . SER A 1 99 ? -8.211 -21.922 6.207 1 98.75 99 SER A C 1
ATOM 731 O O . SER A 1 99 ? -7.703 -21.297 7.148 1 98.75 99 SER A O 1
ATOM 733 N N . LEU A 1 100 ? -7.523 -22.641 5.398 1 98.88 100 LEU A N 1
ATOM 734 C CA . LEU A 1 100 ? -6.066 -22.703 5.508 1 98.88 100 LEU A CA 1
ATOM 735 C C . LEU A 1 100 ? -5.438 -21.359 5.207 1 98.88 100 LEU A C 1
ATOM 737 O O . LEU A 1 100 ? -4.496 -20.938 5.883 1 98.88 100 LEU A O 1
ATOM 741 N N . ALA A 1 101 ? -5.98 -20.594 4.211 1 98.88 101 ALA A N 1
ATOM 742 C CA . ALA A 1 101 ? -5.477 -19.266 3.9 1 98.88 101 ALA A CA 1
ATOM 743 C C . ALA A 1 101 ? -5.645 -18.328 5.09 1 98.88 101 ALA A C 1
ATOM 745 O O . ALA A 1 101 ? -4.789 -17.469 5.344 1 98.88 101 ALA A O 1
ATOM 746 N N . HIS A 1 102 ? -6.77 -18.531 5.801 1 98.69 102 HIS A N 1
ATOM 747 C CA . HIS A 1 102 ? -7.016 -17.75 7.004 1 98.69 102 HIS A CA 1
ATOM 748 C C . HIS A 1 102 ? -5.91 -17.953 8.031 1 98.69 102 HIS A C 1
ATOM 750 O O . HIS A 1 102 ? -5.586 -17.047 8.789 1 98.69 102 HIS A O 1
ATOM 756 N N . GLN A 1 103 ? -5.316 -19.125 7.957 1 98.56 103 GLN A N 1
ATOM 757 C CA . GLN A 1 103 ? -4.23 -19.453 8.867 1 98.56 103 GLN A CA 1
ATOM 758 C C . GLN A 1 103 ? -2.871 -19.156 8.234 1 98.56 103 GLN A C 1
ATOM 760 O O . GLN A 1 103 ? -1.829 -19.453 8.82 1 98.56 103 GLN A O 1
ATOM 765 N N . GLY A 1 104 ? -2.857 -18.672 7.062 1 98.75 104 GLY A N 1
ATOM 766 C CA . GLY A 1 104 ? -1.631 -18.266 6.402 1 98.75 104 GLY A CA 1
ATOM 767 C C . GLY A 1 104 ? -0.903 -19.406 5.723 1 98.75 104 GLY A C 1
ATOM 768 O O . GLY A 1 104 ? 0.324 -19.391 5.602 1 98.75 104 GLY A O 1
ATOM 769 N N . THR A 1 105 ? -1.688 -20.406 5.316 1 98.69 105 THR A N 1
ATOM 770 C CA . THR A 1 105 ? -1.035 -21.562 4.703 1 98.69 105 THR A CA 1
ATOM 771 C C . THR A 1 105 ? -1.929 -22.188 3.635 1 98.69 105 THR A C 1
ATOM 773 O O . THR A 1 105 ? -2.939 -21.594 3.242 1 98.69 105 THR A O 1
ATOM 776 N N . SER A 1 106 ? -1.475 -23.25 2.982 1 98.81 106 SER A N 1
ATOM 777 C CA . SER A 1 106 ? -2.176 -24.062 1.99 1 98.81 106 SER A CA 1
ATOM 778 C C . SER A 1 106 ? -1.697 -25.516 2.018 1 98.81 106 SER A C 1
ATOM 780 O O . SER A 1 106 ? -0.579 -25.797 2.455 1 98.81 106 SER A O 1
ATOM 782 N N . SER A 1 107 ? -2.568 -26.422 1.592 1 97.94 107 SER A N 1
ATOM 783 C CA . SER A 1 107 ? -2.158 -27.828 1.481 1 97.94 107 SER A CA 1
ATOM 784 C C . SER A 1 107 ? -1.202 -28.031 0.31 1 97.94 107 SER A C 1
ATOM 786 O O . SER A 1 107 ? -0.415 -28.969 0.303 1 97.94 107 SER A O 1
ATOM 788 N N . ASP A 1 108 ? -1.282 -27.156 -0.736 1 98.44 108 ASP A N 1
ATOM 789 C CA . ASP A 1 108 ? -0.354 -27.156 -1.862 1 98.44 108 ASP A CA 1
ATOM 790 C C . ASP A 1 108 ? 0.92 -26.391 -1.519 1 98.44 108 ASP A C 1
ATOM 792 O O . ASP A 1 108 ? 0.877 -25.172 -1.281 1 98.44 108 ASP A O 1
ATOM 796 N N . PRO A 1 109 ? 2.09 -27.094 -1.481 1 98.56 109 PRO A N 1
ATOM 797 C CA . PRO A 1 109 ? 3.334 -26.453 -1.057 1 98.56 109 PRO A CA 1
ATOM 798 C C . PRO A 1 109 ? 3.668 -25.203 -1.883 1 98.56 109 PRO A C 1
ATOM 800 O O . PRO A 1 109 ? 4.234 -24.25 -1.357 1 98.56 109 PRO A O 1
ATOM 803 N N . ALA A 1 110 ? 3.371 -25.234 -3.127 1 98.69 110 ALA A N 1
ATOM 804 C CA . ALA A 1 110 ? 3.643 -24.078 -3.971 1 98.69 110 ALA A CA 1
ATOM 805 C C . ALA A 1 110 ? 2.779 -22.875 -3.564 1 98.69 110 ALA A C 1
ATOM 807 O O . ALA A 1 110 ? 3.26 -21.75 -3.508 1 98.69 110 ALA A O 1
ATOM 808 N N . ILE A 1 111 ? 1.494 -23.141 -3.258 1 98.81 111 ILE A N 1
ATOM 809 C CA . ILE A 1 111 ? 0.582 -22.078 -2.838 1 98.81 111 ILE A CA 1
ATOM 810 C C . ILE A 1 111 ? 0.954 -21.609 -1.435 1 98.81 111 ILE A C 1
ATOM 812 O O . ILE A 1 111 ? 0.927 -20.406 -1.15 1 98.81 111 ILE A O 1
ATOM 816 N N . SER A 1 112 ? 1.335 -22.562 -0.562 1 98.88 112 SER A N 1
ATOM 817 C CA . SER A 1 112 ? 1.785 -22.203 0.776 1 98.88 112 SER A CA 1
ATOM 818 C C . SER A 1 112 ? 2.99 -21.266 0.716 1 98.88 112 SER A C 1
ATOM 820 O O . SER A 1 112 ? 3.076 -20.297 1.481 1 98.88 112 SER A O 1
ATOM 822 N N . ALA A 1 113 ? 3.881 -21.516 -0.192 1 98.88 113 ALA A N 1
ATOM 823 C CA . ALA A 1 113 ? 5.102 -20.719 -0.321 1 98.88 113 ALA A CA 1
ATOM 824 C C . ALA A 1 113 ? 4.785 -19.297 -0.752 1 98.88 113 ALA A C 1
ATOM 826 O O . ALA A 1 113 ? 5.383 -18.344 -0.246 1 98.88 113 ALA A O 1
ATOM 827 N N . ILE A 1 114 ? 3.85 -19.141 -1.654 1 98.81 114 ILE A N 1
ATOM 828 C CA . ILE A 1 114 ? 3.57 -17.812 -2.166 1 98.81 114 ILE A CA 1
ATOM 829 C C . ILE A 1 114 ? 2.707 -17.047 -1.167 1 98.81 114 ILE A C 1
ATOM 831 O O . ILE A 1 114 ? 2.822 -15.82 -1.046 1 98.81 114 ILE A O 1
ATOM 835 N N . ILE A 1 115 ? 1.832 -17.703 -0.369 1 98.94 115 ILE A N 1
ATOM 836 C CA . ILE A 1 115 ? 1.115 -17.078 0.733 1 98.94 115 ILE A CA 1
ATOM 837 C C . ILE A 1 115 ? 2.111 -16.594 1.786 1 98.94 115 ILE A C 1
ATOM 839 O O . ILE A 1 115 ? 1.99 -15.477 2.301 1 98.94 115 ILE A O 1
ATOM 843 N N . ARG A 1 116 ? 3.115 -17.422 2.043 1 98.88 116 ARG A N 1
ATOM 844 C CA . ARG A 1 116 ? 4.152 -17.047 2.998 1 98.88 116 ARG A CA 1
ATOM 845 C C . ARG A 1 116 ? 4.871 -15.773 2.551 1 98.88 116 ARG A C 1
ATOM 847 O O . ARG A 1 116 ? 5.145 -14.891 3.365 1 98.88 116 ARG A O 1
ATOM 854 N N . LEU A 1 117 ? 5.191 -15.711 1.269 1 98.88 117 LEU A N 1
ATOM 855 C CA . LEU A 1 117 ? 5.797 -14.484 0.758 1 98.88 117 LEU A CA 1
ATOM 856 C C . LEU A 1 117 ? 4.879 -13.289 0.987 1 98.88 117 LEU A C 1
ATOM 858 O O . LEU A 1 117 ? 5.336 -12.227 1.427 1 98.88 117 LEU A O 1
ATOM 862 N N . GLY A 1 118 ? 3.562 -13.445 0.689 1 98.88 118 GLY A N 1
ATOM 863 C CA . GLY A 1 118 ? 2.613 -12.367 0.915 1 98.88 118 GLY A CA 1
ATOM 864 C C . GLY A 1 118 ? 2.586 -11.891 2.354 1 98.88 118 GLY A C 1
ATOM 865 O O . GLY A 1 118 ? 2.553 -10.68 2.609 1 98.88 118 GLY A O 1
ATOM 866 N N . LEU A 1 119 ? 2.691 -12.828 3.279 1 98.88 119 LEU A N 1
ATOM 867 C CA . LEU A 1 119 ? 2.643 -12.484 4.695 1 98.88 119 LEU A CA 1
ATOM 868 C C . LEU A 1 119 ? 3.939 -11.812 5.141 1 98.88 119 LEU A C 1
ATOM 870 O O . LEU A 1 119 ? 3.922 -10.922 5.988 1 98.88 119 LEU A O 1
ATOM 874 N N . GLN A 1 120 ? 5.059 -12.219 4.543 1 98.69 120 GLN A N 1
ATOM 875 C CA . GLN A 1 120 ? 6.324 -11.547 4.832 1 98.69 120 GLN A CA 1
ATOM 876 C C . GLN A 1 120 ? 6.336 -10.125 4.281 1 98.69 120 GLN A C 1
ATOM 878 O O . GLN A 1 120 ? 6.793 -9.195 4.949 1 98.69 120 GLN A O 1
ATOM 883 N N . VAL A 1 121 ? 5.793 -9.969 3.072 1 98.69 121 VAL A N 1
ATOM 884 C CA . VAL A 1 121 ? 5.676 -8.641 2.48 1 98.69 121 VAL A CA 1
ATOM 885 C C . VAL A 1 121 ? 4.84 -7.742 3.391 1 98.69 121 VAL A C 1
ATOM 887 O O . VAL A 1 121 ? 5.188 -6.578 3.611 1 98.69 121 VAL A O 1
ATOM 890 N N . TYR A 1 122 ? 3.795 -8.273 3.982 1 98.44 122 TYR A N 1
ATOM 891 C CA . TYR A 1 122 ? 2.887 -7.523 4.844 1 98.44 122 TYR A CA 1
ATOM 892 C C . TYR A 1 122 ? 3.549 -7.191 6.176 1 98.44 122 TYR A C 1
ATOM 894 O O . TYR A 1 122 ? 3.508 -6.043 6.625 1 98.44 122 TYR A O 1
ATOM 902 N N . ARG A 1 123 ? 4.281 -8.133 6.797 1 96.81 123 ARG A N 1
ATOM 903 C CA . ARG A 1 123 ? 4.68 -8 8.195 1 96.81 123 ARG A CA 1
ATOM 904 C C . ARG A 1 123 ? 6.16 -7.648 8.312 1 96.81 123 ARG A C 1
ATOM 906 O O . ARG A 1 123 ? 6.543 -6.844 9.164 1 96.81 123 ARG A O 1
ATOM 913 N N . GLU A 1 124 ? 6.949 -8.336 7.531 1 97.44 124 GLU A N 1
ATOM 914 C CA . GLU A 1 124 ? 8.391 -8.227 7.707 1 97.44 124 GLU A CA 1
ATOM 915 C C . GLU A 1 124 ? 9.133 -8.531 6.406 1 97.44 124 GLU A C 1
ATOM 917 O O . GLU A 1 124 ? 9.844 -9.539 6.309 1 97.44 124 GLU A O 1
ATOM 922 N N . PRO A 1 125 ? 9.078 -7.602 5.523 1 97.81 125 PRO A N 1
ATOM 923 C CA . PRO A 1 125 ? 9.688 -7.879 4.223 1 97.81 125 PRO A CA 1
ATOM 924 C C . PRO A 1 125 ? 11.195 -8.094 4.309 1 97.81 125 PRO A C 1
ATOM 926 O O . PRO A 1 125 ? 11.789 -8.703 3.418 1 97.81 125 PRO A O 1
ATOM 929 N N . THR A 1 126 ? 11.875 -7.695 5.395 1 97.62 126 THR A N 1
ATOM 930 C CA . THR A 1 126 ? 13.305 -7.891 5.578 1 97.62 126 THR A CA 1
ATOM 931 C C . THR A 1 126 ? 13.625 -9.367 5.777 1 97.62 126 THR A C 1
ATOM 933 O O . THR A 1 126 ? 14.789 -9.773 5.684 1 97.62 126 THR A O 1
ATOM 936 N N . SER A 1 127 ? 12.633 -10.156 6.059 1 98.12 127 SER A N 1
ATOM 937 C CA . SER A 1 127 ? 12.844 -11.562 6.367 1 98.12 127 SER A CA 1
ATOM 938 C C . SER A 1 127 ? 12.906 -12.406 5.102 1 98.12 127 SER A C 1
ATOM 940 O O . SER A 1 127 ? 13.266 -13.586 5.148 1 98.12 127 SER A O 1
ATOM 942 N N . VAL A 1 128 ? 12.57 -11.859 3.877 1 98.38 128 VAL A N 1
ATOM 943 C CA . VAL A 1 128 ? 12.602 -12.594 2.617 1 98.38 128 VAL A CA 1
ATOM 944 C C . VAL A 1 128 ? 14.047 -12.945 2.266 1 98.38 128 VAL A C 1
ATOM 946 O O . VAL A 1 128 ? 14.938 -12.094 2.332 1 98.38 128 VAL A O 1
ATOM 949 N N . THR A 1 129 ? 14.281 -14.18 1.948 1 97.81 129 THR A N 1
ATOM 950 C CA . THR A 1 129 ? 15.641 -14.641 1.688 1 97.81 129 THR A CA 1
ATOM 951 C C . THR A 1 129 ? 15.805 -15.055 0.229 1 97.81 129 THR A C 1
ATOM 953 O O . THR A 1 129 ? 14.812 -15.281 -0.47 1 97.81 129 THR A O 1
ATOM 956 N N . ASP A 1 130 ? 17.109 -15.195 -0.173 1 97.69 130 ASP A N 1
ATOM 957 C CA . ASP A 1 130 ? 17.406 -15.695 -1.509 1 97.69 130 ASP A CA 1
ATOM 958 C C . ASP A 1 130 ? 16.875 -17.109 -1.696 1 97.69 130 ASP A C 1
ATOM 960 O O . ASP A 1 130 ? 16.422 -17.469 -2.781 1 97.69 130 ASP A O 1
ATOM 964 N N . GLU A 1 131 ? 16.953 -17.844 -0.65 1 98 131 GLU A N 1
ATOM 965 C CA . GLU A 1 131 ? 16.484 -19.219 -0.704 1 98 131 GLU A CA 1
ATOM 966 C C . GLU A 1 131 ? 14.984 -19.297 -0.941 1 98 131 GLU A C 1
ATOM 968 O O . GLU A 1 131 ? 14.508 -20.172 -1.678 1 98 131 GLU A O 1
ATOM 973 N N . GLN A 1 132 ? 14.234 -18.469 -0.358 1 98.25 132 GLN A N 1
ATOM 974 C CA . GLN A 1 132 ? 12.789 -18.438 -0.532 1 98.25 132 GLN A CA 1
ATOM 975 C C . GLN A 1 132 ? 12.414 -18.062 -1.964 1 98.25 132 GLN A C 1
ATOM 977 O O . GLN A 1 132 ? 11.492 -18.641 -2.539 1 98.25 132 GLN A O 1
ATOM 982 N N . ILE A 1 133 ? 13.148 -17.094 -2.529 1 98.5 133 ILE A N 1
ATOM 983 C CA . ILE A 1 133 ? 12.898 -16.688 -3.91 1 98.5 133 ILE A CA 1
ATOM 984 C C . ILE A 1 133 ? 13.227 -17.844 -4.852 1 98.5 133 ILE A C 1
ATOM 986 O O . ILE A 1 133 ? 12.469 -18.125 -5.789 1 98.5 133 ILE A O 1
ATOM 990 N N . ALA A 1 134 ? 14.328 -18.516 -4.57 1 98.19 134 ALA A N 1
ATOM 991 C CA . ALA A 1 134 ? 14.703 -19.688 -5.371 1 98.19 134 ALA A CA 1
ATOM 992 C C . ALA A 1 134 ? 13.656 -20.781 -5.27 1 98.19 134 ALA A C 1
ATOM 994 O O . ALA A 1 134 ? 13.352 -21.453 -6.266 1 98.19 134 ALA A O 1
ATOM 995 N N . GLU A 1 135 ? 13.109 -20.969 -4.09 1 98.62 135 GLU A N 1
ATOM 996 C CA . GLU A 1 135 ? 12.062 -21.969 -3.881 1 98.62 135 GLU A CA 1
ATOM 997 C C . GLU A 1 135 ? 10.82 -21.641 -4.703 1 98.62 135 GLU A C 1
ATOM 999 O O . GLU A 1 135 ? 10.219 -22.531 -5.312 1 98.62 135 GLU A O 1
ATOM 1004 N N . LEU A 1 136 ? 10.438 -20.391 -4.734 1 98.69 136 LEU A N 1
ATOM 1005 C CA . LEU A 1 136 ? 9.281 -19.969 -5.516 1 98.69 136 LEU A CA 1
ATOM 1006 C C . LEU A 1 136 ? 9.508 -20.203 -7.004 1 98.69 136 LEU A C 1
ATOM 1008 O O . LEU A 1 136 ? 8.617 -20.672 -7.703 1 98.69 136 LEU A O 1
ATOM 1012 N N . ARG A 1 137 ? 10.734 -19.906 -7.438 1 98.38 137 ARG A N 1
ATOM 1013 C CA . ARG A 1 137 ? 11.07 -20.172 -8.836 1 98.38 137 ARG A CA 1
ATOM 1014 C C . ARG A 1 137 ? 11.008 -21.656 -9.141 1 98.38 137 ARG A C 1
ATOM 1016 O O . ARG A 1 137 ? 10.562 -22.062 -10.219 1 98.38 137 ARG A O 1
ATOM 1023 N N . ALA A 1 138 ? 11.453 -22.438 -8.195 1 98.62 138 ALA A N 1
ATOM 1024 C CA . ALA A 1 138 ? 11.43 -23.891 -8.375 1 98.62 138 ALA A CA 1
ATOM 1025 C C . ALA A 1 138 ? 10 -24.406 -8.477 1 98.62 138 ALA A C 1
ATOM 1027 O O . ALA A 1 138 ? 9.734 -25.391 -9.164 1 98.62 138 ALA A O 1
ATOM 1028 N N . PHE A 1 139 ? 9.039 -23.703 -7.852 1 98.56 139 PHE A N 1
ATOM 1029 C CA . PHE A 1 139 ? 7.621 -24.062 -7.926 1 98.56 139 PHE A CA 1
ATOM 1030 C C . PHE A 1 139 ? 7.008 -23.562 -9.227 1 98.56 139 PHE A C 1
ATOM 1032 O O . PHE A 1 139 ? 5.836 -23.812 -9.508 1 98.56 139 PHE A O 1
ATOM 1039 N N . GLY A 1 140 ? 7.836 -22.75 -10 1 97.88 140 GLY A N 1
ATOM 1040 C CA . GLY A 1 140 ? 7.383 -22.297 -11.305 1 97.88 140 GLY A CA 1
ATOM 1041 C C . GLY A 1 140 ? 6.918 -20.859 -11.312 1 97.88 140 GLY A C 1
ATOM 1042 O O . GLY A 1 140 ? 6.457 -20.344 -12.336 1 97.88 140 GLY A O 1
ATOM 1043 N N . TYR A 1 141 ? 7.027 -20.172 -10.195 1 98.19 141 TYR A N 1
ATOM 1044 C CA . TYR A 1 141 ? 6.664 -18.766 -10.18 1 98.19 141 TYR A CA 1
ATOM 1045 C C . TYR A 1 141 ? 7.715 -17.922 -10.883 1 98.19 141 TYR A C 1
ATOM 1047 O O . TYR A 1 141 ? 8.914 -18.062 -10.617 1 98.19 141 TYR A O 1
ATOM 1055 N N . SER A 1 142 ? 7.254 -17.062 -11.781 1 97.44 142 SER A N 1
ATOM 1056 C CA . SER A 1 142 ? 8.148 -16.141 -12.477 1 97.44 142 SER A CA 1
ATOM 1057 C C . SER A 1 142 ? 8.5 -14.938 -11.602 1 97.44 142 SER A C 1
ATOM 1059 O O . SER A 1 142 ? 7.84 -14.688 -10.586 1 97.44 142 SER A O 1
ATOM 1061 N N . ASP A 1 143 ? 9.5 -14.18 -11.992 1 96.5 143 ASP A N 1
ATOM 1062 C CA . ASP A 1 143 ? 9.836 -12.938 -11.305 1 96.5 143 ASP A CA 1
ATOM 1063 C C . ASP A 1 143 ? 8.664 -11.961 -11.336 1 96.5 143 ASP A C 1
ATOM 1065 O O . ASP A 1 143 ? 8.43 -11.234 -10.367 1 96.5 143 ASP A O 1
ATOM 1069 N N . ARG A 1 144 ? 7.941 -12.062 -12.43 1 97.44 144 ARG A N 1
ATOM 1070 C CA . ARG A 1 144 ? 6.754 -11.227 -12.547 1 97.44 144 ARG A CA 1
ATOM 1071 C C . ARG A 1 144 ? 5.715 -11.602 -11.492 1 97.44 144 ARG A C 1
ATOM 1073 O O . ARG A 1 144 ? 5.16 -10.727 -10.82 1 97.44 144 ARG A O 1
ATOM 1080 N N . ALA A 1 145 ? 5.484 -12.867 -11.344 1 98.31 145 ALA A N 1
ATOM 1081 C CA . ALA A 1 145 ? 4.504 -13.32 -10.359 1 98.31 145 ALA A CA 1
ATOM 1082 C C . ALA A 1 145 ? 4.922 -12.938 -8.945 1 98.31 145 ALA A C 1
ATOM 1084 O O . ALA A 1 145 ? 4.086 -12.523 -8.141 1 98.31 145 ALA A O 1
ATOM 1085 N N . ILE A 1 146 ? 6.203 -13.031 -8.648 1 98.5 146 ILE A N 1
ATOM 1086 C CA . ILE A 1 146 ? 6.73 -12.688 -7.332 1 98.5 146 ILE A CA 1
ATOM 1087 C C . ILE A 1 146 ? 6.57 -11.195 -7.082 1 98.5 146 ILE A C 1
ATOM 1089 O O . ILE A 1 146 ? 6.129 -10.781 -6.008 1 98.5 146 ILE A O 1
ATOM 1093 N N . ALA A 1 147 ? 6.852 -10.406 -8.102 1 98.31 147 ALA A N 1
ATOM 1094 C CA . ALA A 1 147 ? 6.664 -8.961 -7.992 1 98.31 147 ALA A CA 1
ATOM 1095 C C . ALA A 1 147 ? 5.191 -8.617 -7.793 1 98.31 147 ALA A C 1
ATOM 1097 O O . ALA A 1 147 ? 4.855 -7.715 -7.02 1 98.31 147 ALA A O 1
ATOM 1098 N N . ASP A 1 148 ? 4.32 -9.344 -8.461 1 98.88 148 ASP A N 1
ATOM 1099 C CA . ASP A 1 148 ? 2.885 -9.086 -8.383 1 98.88 148 ASP A CA 1
ATOM 1100 C C . ASP A 1 148 ? 2.367 -9.281 -6.957 1 98.88 148 ASP A C 1
ATOM 1102 O O . ASP A 1 148 ? 1.416 -8.617 -6.539 1 98.88 148 ASP A O 1
ATOM 1106 N N . VAL A 1 149 ? 3.018 -10.133 -6.152 1 98.88 149 VAL A N 1
ATOM 1107 C CA . VAL A 1 149 ? 2.609 -10.352 -4.77 1 98.88 149 VAL A CA 1
ATOM 1108 C C . VAL A 1 149 ? 2.719 -9.055 -3.98 1 98.88 149 VAL A C 1
ATOM 1110 O O . VAL A 1 149 ? 1.85 -8.734 -3.166 1 98.88 149 VAL A O 1
ATOM 1113 N N . VAL A 1 150 ? 3.732 -8.25 -4.273 1 98.88 150 VAL A N 1
ATOM 1114 C CA . VAL A 1 150 ? 3.936 -6.992 -3.564 1 98.88 150 VAL A CA 1
ATOM 1115 C C . VAL A 1 150 ? 2.775 -6.043 -3.855 1 98.88 150 VAL A C 1
ATOM 1117 O O . VAL A 1 150 ? 2.258 -5.387 -2.947 1 98.88 150 VAL A O 1
ATOM 1120 N N . GLY A 1 151 ? 2.363 -6.004 -5.137 1 98.88 151 GLY A N 1
ATOM 1121 C CA . GLY A 1 151 ? 1.237 -5.164 -5.512 1 98.88 151 GLY A CA 1
ATOM 1122 C C . GLY A 1 151 ? -0.068 -5.594 -4.871 1 98.88 151 GLY A C 1
ATOM 1123 O O . GLY A 1 151 ? -0.833 -4.754 -4.387 1 98.88 151 GLY A O 1
ATOM 1124 N N . VAL A 1 152 ? -0.312 -6.922 -4.812 1 98.88 152 VAL A N 1
ATOM 1125 C CA . VAL A 1 152 ? -1.518 -7.465 -4.191 1 98.88 152 VAL A CA 1
ATOM 1126 C C . VAL A 1 152 ? -1.55 -7.094 -2.713 1 98.88 152 VAL A C 1
ATOM 1128 O O . VAL A 1 152 ? -2.57 -6.617 -2.207 1 98.88 152 VAL A O 1
ATOM 1131 N N . VAL A 1 153 ? -0.425 -7.25 -2.066 1 98.88 153 VAL A N 1
ATOM 1132 C CA . VAL A 1 153 ? -0.36 -7 -0.631 1 98.88 153 VAL A CA 1
ATOM 1133 C C . VAL A 1 153 ? -0.508 -5.504 -0.36 1 98.88 153 VAL A C 1
ATOM 1135 O O . VAL A 1 153 ? -1.222 -5.102 0.562 1 98.88 153 VAL A O 1
ATOM 1138 N N . ALA A 1 154 ? 0.138 -4.68 -1.179 1 98.81 154 ALA A N 1
ATOM 1139 C CA . ALA A 1 154 ? 0.032 -3.234 -1 1 98.81 154 ALA A CA 1
ATOM 1140 C C . ALA A 1 154 ? -1.414 -2.768 -1.15 1 98.81 154 ALA A C 1
ATOM 1142 O O . ALA A 1 154 ? -1.879 -1.914 -0.391 1 98.81 154 ALA A O 1
ATOM 1143 N N . LEU A 1 155 ? -2.104 -3.312 -2.137 1 98.88 155 LEU A N 1
ATOM 1144 C CA . LEU A 1 155 ? -3.51 -2.975 -2.336 1 98.88 155 LEU A CA 1
ATOM 1145 C C . LEU A 1 155 ? -4.344 -3.389 -1.131 1 98.88 155 LEU A C 1
ATOM 1147 O O . LEU A 1 155 ? -5.215 -2.637 -0.684 1 98.88 155 LEU A O 1
ATOM 1151 N N . ASN A 1 156 ? -4.086 -4.547 -0.596 1 98.81 156 ASN A N 1
ATOM 1152 C CA . ASN A 1 156 ? -4.789 -5.035 0.586 1 98.81 156 ASN A CA 1
ATOM 1153 C C . ASN A 1 156 ? -4.512 -4.16 1.805 1 98.81 156 ASN A C 1
ATOM 1155 O O . ASN A 1 156 ? -5.418 -3.875 2.588 1 98.81 156 ASN A O 1
ATOM 1159 N N . ILE A 1 157 ? -3.268 -3.729 1.959 1 98.69 157 ILE A N 1
ATOM 1160 C CA . ILE A 1 157 ? -2.898 -2.883 3.088 1 98.69 157 ILE A CA 1
ATOM 1161 C C . ILE A 1 157 ? -3.627 -1.544 2.99 1 98.69 157 ILE A C 1
ATOM 1163 O O . ILE A 1 157 ? -4.18 -1.056 3.98 1 98.69 157 ILE A O 1
ATOM 1167 N N . LEU A 1 158 ? -3.662 -0.981 1.784 1 98.81 158 LEU A N 1
ATOM 1168 C CA . LEU A 1 158 ? -4.316 0.305 1.565 1 98.81 158 LEU A CA 1
ATOM 1169 C C . LEU A 1 158 ? -5.797 0.231 1.921 1 98.81 158 LEU A C 1
ATOM 1171 O O . LEU A 1 158 ? -6.289 1.034 2.717 1 98.81 158 LEU A O 1
ATOM 1175 N N . THR A 1 159 ? -6.52 -0.783 1.449 1 98.69 159 THR A N 1
ATOM 1176 C CA . THR A 1 159 ? -7.961 -0.876 1.661 1 98.69 159 THR A CA 1
ATOM 1177 C C . THR A 1 159 ? -8.273 -1.265 3.104 1 98.69 159 THR A C 1
ATOM 1179 O O . THR A 1 159 ? -9.125 -0.652 3.746 1 98.69 159 THR A O 1
ATOM 1182 N N . GLY A 1 160 ? -7.52 -2.236 3.611 1 98.56 160 GLY A N 1
ATOM 1183 C CA . GLY A 1 160 ? -7.75 -2.648 4.988 1 9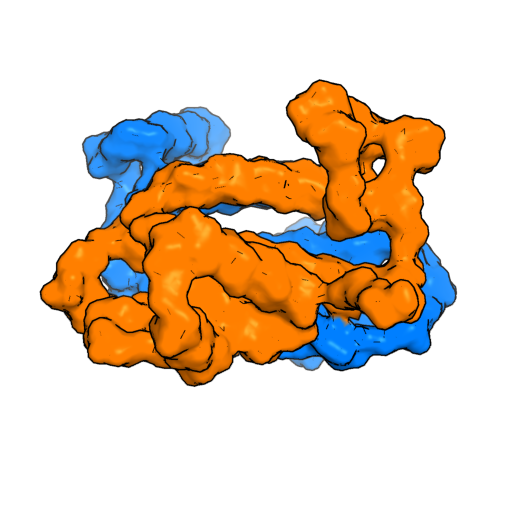8.56 160 GLY A CA 1
ATOM 1184 C C . GLY A 1 160 ? -7.469 -1.548 5.992 1 98.56 160 GLY A C 1
ATOM 1185 O O . GLY A 1 160 ? -8.281 -1.301 6.891 1 98.56 160 GLY A O 1
ATOM 1186 N N . ALA A 1 161 ? -6.348 -0.897 5.82 1 98.69 161 ALA A N 1
ATOM 1187 C CA . ALA A 1 161 ? -5.977 0.17 6.746 1 98.69 161 ALA A CA 1
ATOM 1188 C C . ALA A 1 161 ? -6.969 1.326 6.68 1 98.69 161 ALA A C 1
ATOM 1190 O O . ALA A 1 161 ? -7.336 1.897 7.707 1 98.69 161 ALA A O 1
ATOM 1191 N N . PHE A 1 162 ? -7.371 1.688 5.43 1 98.75 162 PHE A N 1
ATOM 1192 C CA . PHE A 1 162 ? -8.336 2.779 5.312 1 98.75 162 PHE A CA 1
ATOM 1193 C C . PHE A 1 162 ? -9.625 2.443 6.055 1 98.75 162 PHE A C 1
ATOM 1195 O O . PHE A 1 162 ? -10.141 3.264 6.82 1 98.75 162 PHE A O 1
ATOM 1202 N N . ASN A 1 163 ? -10.141 1.234 5.871 1 98.25 163 ASN A N 1
ATOM 1203 C CA . ASN A 1 163 ? -11.383 0.831 6.523 1 98.25 163 ASN A CA 1
ATOM 1204 C C . ASN A 1 163 ? -11.25 0.861 8.047 1 98.25 163 ASN A C 1
ATOM 1206 O O . ASN A 1 163 ? -12.156 1.315 8.742 1 98.25 163 ASN A O 1
ATOM 1210 N N . LEU A 1 164 ? -10.133 0.437 8.508 1 98.19 164 LEU A N 1
ATOM 1211 C CA . LEU A 1 164 ? -9.914 0.393 9.945 1 98.19 164 LEU A CA 1
ATOM 1212 C C . LEU A 1 164 ? -9.766 1.8 10.516 1 98.19 164 LEU A C 1
ATOM 1214 O O . LEU A 1 164 ? -10.336 2.113 11.562 1 98.19 164 LEU A O 1
ATOM 1218 N N . VAL A 1 165 ? -9.039 2.701 9.836 1 98.31 165 VAL A N 1
ATOM 1219 C CA . VAL A 1 165 ? -8.883 4.086 10.273 1 98.31 165 VAL A CA 1
ATOM 1220 C C . VAL A 1 165 ? -10.234 4.789 10.242 1 98.31 165 VAL A C 1
ATOM 1222 O O . VAL A 1 165 ? -10.57 5.547 11.156 1 98.31 165 VAL A O 1
ATOM 1225 N N . ALA A 1 166 ? -11.023 4.465 9.18 1 97.62 166 ALA A N 1
ATOM 1226 C CA . ALA A 1 166 ? -12.32 5.105 8.992 1 97.62 166 ALA A CA 1
ATOM 1227 C C . ALA A 1 166 ? -13.367 4.52 9.945 1 97.62 166 ALA A C 1
ATOM 1229 O O . ALA A 1 166 ? -14.445 5.086 10.117 1 97.62 166 ALA A O 1
ATOM 1230 N N . GLY A 1 167 ? -13.016 3.398 10.578 1 96.19 167 GLY A N 1
ATOM 1231 C CA . GLY A 1 167 ? -13.938 2.752 11.5 1 96.19 167 GLY A CA 1
ATOM 1232 C C . GLY A 1 167 ? -15.062 2.02 10.797 1 96.19 167 GLY A C 1
ATOM 1233 O O . GLY A 1 167 ? -16.172 1.922 11.32 1 96.19 167 GLY A O 1
ATOM 1234 N N . LEU A 1 168 ? -14.727 1.575 9.594 1 94.69 168 LEU A N 1
ATOM 1235 C CA . LEU A 1 168 ? -15.727 0.822 8.844 1 94.69 168 LEU A CA 1
ATOM 1236 C C . LEU A 1 168 ? -15.734 -0.642 9.273 1 94.69 168 LEU A C 1
ATOM 1238 O O . LEU A 1 168 ? -14.688 -1.217 9.562 1 94.69 168 LEU A O 1
ATOM 1242 N N . GLY A 1 169 ? -16.844 -1.202 9.492 1 84.75 169 GLY A N 1
ATOM 1243 C CA . GLY A 1 169 ? -17 -2.605 9.836 1 84.75 169 GLY A CA 1
ATOM 1244 C C . GLY A 1 169 ? -18.125 -3.291 9.086 1 84.75 169 GLY A C 1
ATOM 1245 O O . GLY A 1 169 ? -18.828 -2.652 8.312 1 84.75 169 GLY A O 1
ATOM 1246 N N . PRO A 1 170 ? -17.953 -4.656 9.188 1 73.69 170 PRO A N 1
ATOM 1247 C CA . PRO A 1 170 ? -19.016 -5.387 8.5 1 73.69 170 PRO A CA 1
ATOM 1248 C C . PRO A 1 170 ? -20.422 -4.965 8.945 1 73.69 170 PRO A C 1
ATOM 1250 O O . PRO A 1 170 ? -20.594 -4.516 10.086 1 73.69 170 PRO A O 1
ATOM 1253 N N . GLU A 1 171 ? -21.266 -4.441 8.062 1 56.66 171 GLU A N 1
ATOM 1254 C CA . GLU A 1 171 ? -22.656 -4.125 8.414 1 56.66 171 GLU A CA 1
ATOM 1255 C C . GLU A 1 171 ? -23.156 -5.039 9.523 1 56.66 171 GLU A C 1
ATOM 1257 O O . GLU A 1 171 ? -22.828 -6.227 9.555 1 56.66 171 GLU A O 1
ATOM 1262 N N . ASP A 1 172 ? -23.172 -4.582 10.789 1 43.03 172 ASP A N 1
ATOM 1263 C CA . ASP A 1 172 ? -23.984 -5.352 11.727 1 43.03 172 ASP A CA 1
ATOM 1264 C C . ASP A 1 172 ? -25.203 -5.953 11.039 1 43.03 172 ASP A C 1
ATOM 1266 O O . ASP A 1 172 ? -25.875 -5.277 10.266 1 43.03 172 ASP A O 1
ATOM 1270 N N . GLN A 1 173 ? -25.25 -7.23 10.68 1 35.22 173 GLN A N 1
ATOM 1271 C CA . GLN A 1 173 ? -26.578 -7.812 10.75 1 35.22 173 GLN A CA 1
ATOM 1272 C C . GLN A 1 173 ? -27.328 -7.34 11.992 1 35.22 173 GLN A C 1
ATOM 1274 O O . GLN A 1 173 ? -27.109 -7.867 13.086 1 35.22 173 GLN A O 1
ATOM 1279 N N . HIS A 1 174 ? -27.422 -6.059 12.25 1 21.62 174 HIS A N 1
ATOM 1280 C CA . HIS A 1 174 ? -28.484 -5.773 13.211 1 21.62 174 HIS A CA 1
ATOM 1281 C C . HIS A 1 174 ? -29.844 -6.215 12.672 1 21.62 174 HIS A C 1
ATOM 1283 O O . HIS A 1 174 ? -30.125 -6.082 11.477 1 21.62 174 HIS A O 1
ATOM 1289 N N . MET B 1 1 ? 23.078 -9.078 -3.254 1 72.81 1 MET B N 1
ATOM 1290 C CA . MET B 1 1 ? 22.859 -8.852 -4.684 1 72.81 1 MET B CA 1
ATOM 1291 C C . MET B 1 1 ? 21.375 -8.797 -5.008 1 72.81 1 MET B C 1
ATOM 1293 O O . MET B 1 1 ? 20.578 -9.492 -4.379 1 72.81 1 MET B O 1
ATOM 1297 N N . PRO B 1 2 ? 20.984 -7.918 -6.047 1 88.31 2 PRO B N 1
ATOM 1298 C CA . PRO B 1 2 ? 19.562 -7.895 -6.426 1 88.31 2 PRO B CA 1
ATOM 1299 C C . PRO B 1 2 ? 19.062 -9.266 -6.875 1 88.31 2 PRO B C 1
ATOM 1301 O O . PRO B 1 2 ? 19.781 -10.016 -7.52 1 88.31 2 PRO B O 1
ATOM 1304 N N . ARG B 1 3 ? 17.875 -9.578 -6.496 1 94.94 3 ARG B N 1
ATOM 1305 C CA . ARG B 1 3 ? 17.266 -10.875 -6.789 1 94.94 3 ARG B CA 1
ATOM 1306 C C . ARG B 1 3 ? 16.656 -10.891 -8.18 1 94.94 3 ARG B C 1
ATOM 1308 O O . ARG B 1 3 ? 16.375 -11.961 -8.727 1 94.94 3 ARG B O 1
ATOM 1315 N N . PHE B 1 4 ? 16.359 -9.672 -8.703 1 94.06 4 PHE B N 1
ATOM 1316 C CA . PHE B 1 4 ? 15.844 -9.5 -10.055 1 94.06 4 PHE B CA 1
ATOM 1317 C C . PHE B 1 4 ? 16.766 -8.594 -10.867 1 94.06 4 PHE B C 1
ATOM 1319 O O . PHE B 1 4 ? 17.234 -7.57 -10.367 1 94.06 4 PHE B O 1
ATOM 1326 N N . ASP B 1 5 ? 17.016 -8.953 -12.07 1 93.12 5 ASP B N 1
ATOM 1327 C CA . ASP B 1 5 ? 17.812 -8.086 -12.93 1 93.12 5 ASP B CA 1
ATOM 1328 C C . ASP B 1 5 ? 17.016 -6.848 -13.344 1 93.12 5 ASP B C 1
ATOM 1330 O O . ASP B 1 5 ? 15.852 -6.957 -13.75 1 93.12 5 ASP B O 1
ATOM 1334 N N . PRO B 1 6 ? 17.672 -5.703 -13.164 1 94.94 6 PRO B N 1
ATOM 1335 C CA . PRO B 1 6 ? 16.969 -4.539 -13.703 1 94.94 6 PRO B CA 1
ATOM 1336 C C . PRO B 1 6 ? 16.703 -4.648 -15.203 1 94.94 6 PRO B C 1
ATOM 1338 O O . PRO B 1 6 ? 17.516 -5.23 -15.93 1 94.94 6 PRO B O 1
ATOM 1341 N N . LEU B 1 7 ? 15.625 -4.098 -15.633 1 95.75 7 LEU B N 1
ATOM 1342 C CA . LEU B 1 7 ? 15.289 -4.086 -17.047 1 95.75 7 LEU B CA 1
ATOM 1343 C C . LEU B 1 7 ? 15.484 -2.699 -17.656 1 95.75 7 LEU B C 1
ATOM 1345 O O . LEU B 1 7 ? 15.57 -1.71 -16.922 1 95.75 7 LEU B O 1
ATOM 1349 N N . THR B 1 8 ? 15.719 -2.65 -18.891 1 93.12 8 THR B N 1
ATOM 1350 C CA . THR B 1 8 ? 15.773 -1.424 -19.688 1 93.12 8 THR B CA 1
ATOM 1351 C C . THR B 1 8 ? 14.695 -1.43 -20.766 1 93.12 8 THR B C 1
ATOM 1353 O O . THR B 1 8 ? 14 -2.43 -20.953 1 93.12 8 THR B O 1
ATOM 1356 N N . ALA B 1 9 ? 14.562 -0.296 -21.438 1 90.38 9 ALA B N 1
ATOM 1357 C CA . ALA B 1 9 ? 13.617 -0.245 -22.547 1 90.38 9 ALA B CA 1
ATOM 1358 C C . ALA B 1 9 ? 13.977 -1.267 -23.625 1 90.38 9 ALA B C 1
ATOM 1360 O O . ALA B 1 9 ? 13.102 -1.742 -24.344 1 90.38 9 ALA B O 1
ATOM 1361 N N . GLU B 1 10 ? 15.18 -1.672 -23.672 1 90.44 10 GLU B N 1
ATOM 1362 C CA . GLU B 1 10 ? 15.648 -2.609 -24.688 1 90.44 10 GLU B CA 1
ATOM 1363 C C . GLU B 1 10 ? 15.398 -4.055 -24.266 1 90.44 10 GLU B C 1
ATOM 1365 O O . GLU B 1 10 ? 15.211 -4.934 -25.109 1 90.44 10 GLU B O 1
ATOM 1370 N N . THR B 1 11 ? 15.32 -4.266 -22.922 1 94.31 11 THR B N 1
ATOM 1371 C CA . THR B 1 11 ? 15.227 -5.641 -22.453 1 94.31 11 THR B CA 1
ATOM 1372 C C . THR B 1 11 ? 13.82 -5.941 -21.938 1 94.31 11 THR B C 1
ATOM 1374 O O . THR B 1 11 ? 13.445 -7.105 -21.797 1 94.31 11 THR B O 1
ATOM 1377 N N . ALA B 1 12 ? 13.086 -4.855 -21.594 1 94.56 12 ALA B N 1
ATOM 1378 C CA . ALA B 1 12 ? 11.711 -5.055 -21.156 1 94.56 12 ALA B CA 1
ATOM 1379 C C . ALA B 1 12 ? 10.797 -5.418 -22.328 1 94.56 12 ALA B C 1
ATOM 1381 O O . ALA B 1 12 ? 11.172 -5.234 -23.484 1 94.56 12 ALA B O 1
ATOM 1382 N N . VAL B 1 13 ? 9.734 -6.031 -22.016 1 91.25 13 VAL B N 1
ATOM 1383 C CA . VAL B 1 13 ? 8.797 -6.438 -23.062 1 91.25 13 VAL B CA 1
ATOM 1384 C C . VAL B 1 13 ? 7.414 -5.848 -22.781 1 91.25 13 VAL B C 1
ATOM 1386 O O . VAL B 1 13 ? 7.125 -5.457 -21.641 1 91.25 13 VAL B O 1
ATOM 1389 N N . GLY B 1 14 ? 6.609 -5.676 -23.812 1 94.38 14 GLY B N 1
ATOM 1390 C CA . GLY B 1 14 ? 5.223 -5.27 -23.688 1 94.38 14 GLY B CA 1
ATOM 1391 C C . GLY B 1 14 ? 5.055 -3.936 -22.984 1 94.38 14 GLY B C 1
ATOM 1392 O O . GLY B 1 14 ? 5.746 -2.967 -23.297 1 94.38 14 GLY B O 1
ATOM 1393 N N . SER B 1 15 ? 4.117 -3.889 -22.078 1 95.5 15 SER B N 1
ATOM 1394 C CA . SER B 1 15 ? 3.742 -2.654 -21.391 1 95.5 15 SER B CA 1
ATOM 1395 C C . SER B 1 15 ? 4.906 -2.1 -20.578 1 95.5 15 SER B C 1
ATOM 1397 O O . SER B 1 15 ? 5.043 -0.883 -20.438 1 95.5 15 SER B O 1
ATOM 1399 N N . SER B 1 16 ? 5.77 -2.979 -20.062 1 96.31 16 SER B N 1
ATOM 1400 C CA . SER B 1 16 ? 6.922 -2.516 -19.297 1 96.31 16 SER B CA 1
ATOM 1401 C C . SER B 1 16 ? 7.91 -1.767 -20.188 1 96.31 16 SER B C 1
ATOM 1403 O O . SER B 1 16 ? 8.531 -0.795 -19.75 1 96.31 16 SER B O 1
ATOM 1405 N N . ARG B 1 17 ? 8.062 -2.297 -21.406 1 96.31 17 ARG B N 1
ATOM 1406 C CA . ARG B 1 17 ? 8.914 -1.584 -22.359 1 96.31 17 ARG B CA 1
ATOM 1407 C C . ARG B 1 17 ? 8.391 -0.172 -22.609 1 96.31 17 ARG B C 1
ATOM 1409 O O . ARG B 1 17 ? 9.156 0.792 -22.578 1 96.31 17 ARG B O 1
ATOM 1416 N N . ASP B 1 18 ? 7.098 -0.035 -22.781 1 96.88 18 ASP B N 1
ATOM 1417 C CA . ASP B 1 18 ? 6.48 1.263 -23.031 1 96.88 18 ASP B CA 1
ATOM 1418 C C . ASP B 1 18 ? 6.637 2.193 -21.828 1 96.88 18 ASP B C 1
ATOM 1420 O O . ASP B 1 18 ? 7.012 3.357 -21.984 1 96.88 18 ASP B O 1
ATOM 1424 N N . LEU B 1 19 ? 6.352 1.679 -20.625 1 96.75 19 LEU B N 1
ATOM 1425 C CA . LEU B 1 19 ? 6.438 2.479 -19.406 1 96.75 19 LEU B CA 1
ATOM 1426 C C . LEU B 1 19 ? 7.863 2.955 -19.172 1 96.75 19 LEU B C 1
ATOM 1428 O O . LEU B 1 19 ? 8.094 4.133 -18.891 1 96.75 19 LEU B O 1
ATOM 1432 N N . LEU B 1 20 ? 8.82 2.039 -19.312 1 96.94 20 LEU B N 1
ATOM 1433 C CA . LEU B 1 20 ? 10.219 2.412 -19.109 1 96.94 20 LEU B CA 1
ATOM 1434 C C . LEU B 1 20 ? 10.672 3.426 -20.156 1 96.94 20 LEU B C 1
ATOM 1436 O O . LEU B 1 20 ? 11.367 4.391 -19.844 1 96.94 20 LEU B O 1
ATOM 1440 N N . GLY B 1 21 ? 10.281 3.152 -21.406 1 96 21 GLY B N 1
ATOM 1441 C CA . GLY B 1 21 ? 10.617 4.086 -22.469 1 96 21 GLY B CA 1
ATOM 1442 C C . GLY B 1 21 ? 10.125 5.496 -22.203 1 96 21 GLY B C 1
ATOM 1443 O O . GLY B 1 21 ? 10.867 6.465 -22.375 1 96 21 GLY B O 1
ATOM 1444 N N . GLU B 1 22 ? 8.898 5.617 -21.75 1 96 22 GLU B N 1
ATOM 1445 C CA . GLU B 1 22 ? 8.305 6.914 -21.422 1 96 22 GLU B CA 1
ATOM 1446 C C . GLU B 1 22 ? 9.047 7.59 -20.281 1 96 22 GLU B C 1
ATOM 1448 O O . GLU B 1 22 ? 9.281 8.797 -20.312 1 96 22 GLU B O 1
ATOM 1453 N N . LEU B 1 23 ? 9.352 6.809 -19.266 1 96.25 23 LEU B N 1
ATOM 1454 C CA . LEU B 1 23 ? 10.039 7.355 -18.109 1 96.25 23 LEU B CA 1
ATOM 1455 C C . LEU B 1 23 ? 11.43 7.852 -18.469 1 96.25 23 LEU B C 1
ATOM 1457 O O . LEU B 1 23 ? 11.859 8.906 -18 1 96.25 23 LEU B O 1
ATOM 1461 N N . VAL B 1 24 ? 12.117 7.109 -19.328 1 95.19 24 VAL B N 1
ATOM 1462 C CA . VAL B 1 24 ? 13.453 7.504 -19.766 1 95.19 24 VAL B CA 1
ATOM 1463 C C . VAL B 1 24 ? 13.367 8.766 -20.625 1 95.19 24 VAL B C 1
ATOM 1465 O O . VAL B 1 24 ? 14.219 9.648 -20.516 1 95.19 24 VAL B O 1
ATOM 1468 N N . GLU B 1 25 ? 12.414 8.844 -21.484 1 94.94 25 GLU B N 1
ATOM 1469 C CA . GLU B 1 25 ? 12.211 10.023 -22.312 1 94.94 25 GLU B CA 1
ATOM 1470 C C . GLU B 1 25 ? 11.969 11.266 -21.453 1 94.94 25 GLU B C 1
ATOM 1472 O O . GLU B 1 25 ? 12.477 12.344 -21.766 1 94.94 25 GLU B O 1
ATOM 1477 N N . ARG B 1 26 ? 11.273 11.094 -20.406 1 94.81 26 ARG B N 1
ATOM 1478 C CA . ARG B 1 26 ? 10.859 12.227 -19.578 1 94.81 26 ARG B CA 1
ATOM 1479 C C . ARG B 1 26 ? 11.961 12.617 -18.594 1 94.81 26 ARG B C 1
ATOM 1481 O O . ARG B 1 26 ? 12.156 13.805 -18.312 1 94.81 26 ARG B O 1
ATOM 1488 N N . HIS B 1 27 ? 12.703 11.641 -18.078 1 94.25 27 HIS B N 1
ATOM 1489 C CA . HIS B 1 27 ? 13.578 11.93 -16.938 1 94.25 27 HIS B CA 1
ATOM 1490 C C . HIS B 1 27 ? 15.031 11.641 -17.281 1 94.25 27 HIS B C 1
ATOM 1492 O O . HIS B 1 27 ? 15.93 11.953 -16.5 1 94.25 27 HIS B O 1
ATOM 1498 N N . GLY B 1 28 ? 15.281 11.008 -18.406 1 92.06 28 GLY B N 1
ATOM 1499 C CA . GLY B 1 28 ? 16.625 10.656 -18.828 1 92.06 28 GLY B CA 1
ATOM 1500 C C . GLY B 1 28 ? 17.078 9.312 -18.297 1 92.06 28 GLY B C 1
ATOM 1501 O O . GLY B 1 28 ? 17.75 8.555 -19.016 1 92.06 28 GLY B O 1
ATOM 1502 N N . THR B 1 29 ? 16.828 9.039 -17.078 1 91.44 29 THR B N 1
ATOM 1503 C CA . THR B 1 29 ? 17.172 7.758 -16.484 1 91.44 29 THR B CA 1
ATOM 1504 C C . THR B 1 29 ? 16.062 7.293 -15.531 1 91.44 29 THR B C 1
ATOM 1506 O O . THR B 1 29 ? 15.18 8.07 -15.172 1 91.44 29 THR B O 1
ATOM 1509 N N . VAL B 1 30 ? 16.156 5.902 -15.43 1 93.06 30 VAL B N 1
ATOM 1510 C CA . VAL B 1 30 ? 15.273 5.355 -14.406 1 93.06 30 VAL B CA 1
ATOM 1511 C C . VAL B 1 30 ? 16.094 4.684 -13.312 1 93.06 30 VAL B C 1
ATOM 1513 O O . VAL B 1 30 ? 17.188 4.176 -13.57 1 93.06 30 VAL B O 1
ATOM 1516 N N . GLY B 1 31 ? 15.812 4.898 -12.047 1 92.56 31 GLY B N 1
ATOM 1517 C CA . GLY B 1 31 ? 16.516 4.273 -10.938 1 92.56 31 GLY B CA 1
ATOM 1518 C C . GLY B 1 31 ? 16.312 2.773 -10.875 1 92.56 31 GLY B C 1
ATOM 1519 O O . GLY B 1 31 ? 15.469 2.225 -11.586 1 92.56 31 GLY B O 1
ATOM 1520 N N . ASP B 1 32 ? 17.062 2.07 -10.109 1 93.69 32 ASP B N 1
ATOM 1521 C CA . ASP B 1 32 ? 17.094 0.615 -10.008 1 93.69 32 ASP B CA 1
ATOM 1522 C C . ASP B 1 32 ? 15.727 0.066 -9.594 1 93.69 32 ASP B C 1
ATOM 1524 O O . ASP B 1 32 ? 15.312 -1.001 -10.047 1 93.69 32 ASP B O 1
ATOM 1528 N N . MET B 1 33 ? 15.039 0.774 -8.727 1 96.5 33 MET B N 1
ATOM 1529 C CA . MET B 1 33 ? 13.742 0.289 -8.258 1 96.5 33 MET B CA 1
ATOM 1530 C C . MET B 1 33 ? 12.75 0.189 -9.414 1 96.5 33 MET B C 1
ATOM 1532 O O . MET B 1 33 ? 12.148 -0.863 -9.625 1 96.5 33 MET B O 1
ATOM 1536 N N . VAL B 1 34 ? 12.68 1.232 -10.188 1 97.38 34 VAL B N 1
ATOM 1537 C CA . VAL B 1 34 ? 11.727 1.307 -11.297 1 97.38 34 VAL B CA 1
ATOM 1538 C C . VAL B 1 34 ? 12.102 0.283 -12.367 1 97.38 34 VAL B C 1
ATOM 1540 O O . VAL B 1 34 ? 11.234 -0.434 -12.875 1 97.38 34 VAL B O 1
ATOM 1543 N N . SER B 1 35 ? 13.406 0.189 -12.648 1 97.12 35 SER B N 1
ATOM 1544 C CA . SER B 1 35 ? 13.875 -0.763 -13.648 1 97.12 35 SER B CA 1
ATOM 1545 C C . SER B 1 35 ? 13.562 -2.197 -13.234 1 97.12 35 SER B C 1
ATOM 1547 O O . SER B 1 35 ? 13.188 -3.021 -14.078 1 97.12 35 SER B O 1
ATOM 1549 N N . THR B 1 36 ? 13.703 -2.455 -11.953 1 97.31 36 THR B N 1
ATOM 1550 C CA . THR B 1 36 ? 13.445 -3.803 -11.461 1 97.31 36 THR B CA 1
ATOM 1551 C C . THR B 1 36 ? 11.945 -4.062 -11.352 1 97.31 36 THR B C 1
ATOM 1553 O O . THR B 1 36 ? 11.477 -5.156 -11.664 1 97.31 36 THR B O 1
ATOM 1556 N N . MET B 1 37 ? 11.18 -3.033 -11 1 97.88 37 MET B N 1
ATOM 1557 C CA . MET B 1 37 ? 9.727 -3.143 -10.883 1 97.88 37 MET B CA 1
ATOM 1558 C C . MET B 1 37 ? 9.094 -3.463 -12.234 1 97.88 37 MET B C 1
ATOM 1560 O O . MET B 1 37 ? 8.008 -4.031 -12.297 1 97.88 37 MET B O 1
ATOM 1564 N N . ALA B 1 38 ? 9.852 -3.186 -13.281 1 97.88 38 ALA B N 1
ATOM 1565 C CA . ALA B 1 38 ? 9.359 -3.354 -14.641 1 97.88 38 ALA B CA 1
ATOM 1566 C C . ALA B 1 38 ? 9.133 -4.828 -14.969 1 97.88 38 ALA B C 1
ATOM 1568 O O . ALA B 1 38 ? 8.492 -5.156 -15.969 1 97.88 38 ALA B O 1
ATOM 1569 N N . HIS B 1 39 ? 9.641 -5.734 -14.125 1 97.44 39 HIS B N 1
ATOM 1570 C CA . HIS B 1 39 ? 9.305 -7.141 -14.297 1 97.44 39 HIS B CA 1
ATOM 1571 C C . HIS B 1 39 ? 7.797 -7.359 -14.242 1 97.44 39 HIS B C 1
ATOM 1573 O O . HIS B 1 39 ? 7.285 -8.336 -14.797 1 97.44 39 HIS B O 1
ATOM 1579 N N . SER B 1 40 ? 7.086 -6.445 -13.562 1 98.31 40 SER B N 1
ATOM 1580 C CA . SER B 1 40 ? 5.629 -6.465 -13.492 1 98.31 40 SER B CA 1
ATOM 1581 C C . SER B 1 40 ? 5.039 -5.137 -13.953 1 98.31 40 SER B C 1
ATOM 1583 O O . SER B 1 40 ? 4.992 -4.172 -13.188 1 98.31 40 SER B O 1
ATOM 1585 N N . PRO B 1 41 ? 4.559 -5.109 -15.172 1 98 41 PRO B N 1
ATOM 1586 C CA . PRO B 1 41 ? 3.945 -3.85 -15.602 1 98 41 PRO B CA 1
ATOM 1587 C C . PRO B 1 41 ? 2.762 -3.439 -14.727 1 98 41 PRO B C 1
ATOM 1589 O O . PRO B 1 41 ? 2.498 -2.246 -14.555 1 98 41 PRO B O 1
ATOM 1592 N N . ALA B 1 42 ? 2.078 -4.426 -14.078 1 98.62 42 ALA B N 1
ATOM 1593 C CA . ALA B 1 42 ? 0.983 -4.113 -13.164 1 98.62 42 ALA B CA 1
ATOM 1594 C C . ALA B 1 42 ? 1.487 -3.354 -11.945 1 98.62 42 ALA B C 1
ATOM 1596 O O . ALA B 1 42 ? 0.942 -2.305 -11.586 1 98.62 42 ALA B O 1
ATOM 1597 N N . VAL B 1 43 ? 2.611 -3.842 -11.367 1 98.81 43 VAL B N 1
ATOM 1598 C CA . VAL B 1 43 ? 3.146 -3.211 -10.164 1 98.81 43 VAL B CA 1
ATOM 1599 C C . VAL B 1 43 ? 3.781 -1.869 -10.523 1 98.81 43 VAL B C 1
ATOM 1601 O O . VAL B 1 43 ? 3.561 -0.868 -9.836 1 98.81 43 VAL B O 1
ATOM 1604 N N . LEU B 1 44 ? 4.516 -1.846 -11.68 1 98.69 44 LEU B N 1
ATOM 1605 C CA . LEU B 1 44 ? 5.137 -0.591 -12.086 1 98.69 44 LEU B CA 1
ATOM 1606 C C . LEU B 1 44 ? 4.082 0.464 -12.398 1 98.69 44 LEU B C 1
ATOM 1608 O O . LEU B 1 44 ? 4.16 1.592 -11.906 1 98.69 44 LEU B O 1
ATOM 1612 N N . GLY B 1 45 ? 3.107 0.092 -13.203 1 98.56 45 GLY B N 1
ATOM 1613 C CA . GLY B 1 45 ? 2.029 1.016 -13.516 1 98.56 45 GLY B CA 1
ATOM 1614 C C . GLY B 1 45 ? 1.249 1.457 -12.289 1 98.56 45 GLY B C 1
ATOM 1615 O O . GLY B 1 45 ? 0.949 2.643 -12.133 1 98.56 45 GLY B O 1
ATOM 1616 N N . GLY B 1 46 ? 0.895 0.518 -11.414 1 98.81 46 GLY B N 1
ATOM 1617 C CA . GLY B 1 46 ? 0.194 0.824 -10.18 1 98.81 46 GLY B CA 1
ATOM 1618 C C . GLY B 1 46 ? 0.954 1.784 -9.281 1 98.81 46 GLY B C 1
ATOM 1619 O O . GLY B 1 46 ? 0.377 2.738 -8.758 1 98.81 46 GLY B O 1
ATOM 1620 N N . TYR B 1 47 ? 2.297 1.537 -9.164 1 98.81 47 TYR B N 1
ATOM 1621 C CA . TYR B 1 47 ? 3.152 2.414 -8.375 1 98.81 47 TYR B CA 1
ATOM 1622 C C . TYR B 1 47 ? 3.15 3.83 -8.938 1 98.81 47 TYR B C 1
ATOM 1624 O O . TYR B 1 47 ? 2.947 4.797 -8.195 1 98.81 47 TYR B O 1
ATOM 1632 N N . LEU B 1 48 ? 3.357 3.943 -10.211 1 98.5 48 LEU B N 1
ATOM 1633 C CA . LEU B 1 48 ? 3.451 5.254 -10.844 1 98.5 48 LEU B CA 1
ATOM 1634 C C . LEU B 1 48 ? 2.139 6.02 -10.703 1 98.5 48 LEU B C 1
ATOM 1636 O O . LEU B 1 48 ? 2.145 7.219 -10.406 1 98.5 48 LEU B O 1
ATOM 1640 N N . GLN B 1 49 ? 1.033 5.348 -10.828 1 98.5 49 GLN B N 1
ATOM 1641 C CA . GLN B 1 49 ? -0.272 5.996 -10.75 1 98.5 49 GLN B CA 1
ATOM 1642 C C . GLN B 1 49 ? -0.615 6.375 -9.312 1 98.5 49 GLN B C 1
ATOM 1644 O O . GLN B 1 49 ? -1.154 7.453 -9.062 1 98.5 49 GLN B O 1
ATOM 1649 N N . LEU B 1 50 ? -0.327 5.5 -8.375 1 98.81 50 LEU B N 1
ATOM 1650 C CA . LEU B 1 50 ? -0.535 5.824 -6.969 1 98.81 50 LEU B CA 1
ATOM 1651 C C . LEU B 1 50 ? 0.339 7 -6.547 1 98.81 50 LEU B C 1
ATOM 1653 O O . LEU B 1 50 ? -0.129 7.91 -5.863 1 98.81 50 LEU B O 1
ATOM 1657 N N . SER B 1 51 ? 1.65 6.957 -6.961 1 98.5 51 SER B N 1
ATOM 1658 C CA . SER B 1 51 ? 2.582 8.031 -6.641 1 98.5 51 SER B CA 1
ATOM 1659 C C . SER B 1 51 ? 2.084 9.367 -7.18 1 98.5 51 SER B C 1
ATOM 1661 O O . SER B 1 51 ? 2.096 10.375 -6.465 1 98.5 51 SER B O 1
ATOM 1663 N N . ARG B 1 52 ? 1.586 9.375 -8.398 1 97.94 52 ARG B N 1
ATOM 1664 C CA . ARG B 1 52 ? 1.056 10.586 -9.008 1 97.94 52 ARG B CA 1
ATOM 1665 C C . ARG B 1 52 ? -0.179 11.078 -8.266 1 97.94 52 ARG B C 1
ATOM 1667 O O . ARG B 1 52 ? -0.318 12.281 -8 1 97.94 52 ARG B O 1
ATOM 1674 N N . ALA B 1 53 ? -1.076 10.203 -7.914 1 98.5 53 ALA B N 1
ATOM 1675 C CA . ALA B 1 53 ? -2.287 10.57 -7.184 1 98.5 53 ALA B CA 1
ATOM 1676 C C . ALA B 1 53 ? -1.945 11.18 -5.828 1 98.5 53 ALA B C 1
ATOM 1678 O O . ALA B 1 53 ? -2.535 12.188 -5.43 1 98.5 53 ALA B O 1
ATOM 1679 N N . MET B 1 54 ? -0.913 10.664 -5.176 1 98.38 54 MET B N 1
ATOM 1680 C CA . MET B 1 54 ? -0.592 11.078 -3.814 1 98.38 54 MET B CA 1
ATOM 1681 C C . MET B 1 54 ? 0.131 12.422 -3.811 1 98.38 54 MET B C 1
ATOM 1683 O O . MET B 1 54 ? 0.268 13.055 -2.764 1 98.38 54 MET B O 1
ATOM 1687 N N . ARG B 1 55 ? 0.564 12.906 -4.98 1 97.19 55 ARG B N 1
ATOM 1688 C CA . ARG B 1 55 ? 1.103 14.258 -5.066 1 97.19 55 ARG B CA 1
ATOM 1689 C C . ARG B 1 55 ? 0.021 15.297 -4.793 1 97.19 55 ARG B C 1
ATOM 1691 O O . ARG B 1 55 ? 0.325 16.453 -4.516 1 97.19 55 ARG B O 1
ATOM 1698 N N . ARG B 1 56 ? -1.241 14.852 -4.82 1 96.25 56 ARG B N 1
ATOM 1699 C CA . ARG B 1 56 ? -2.359 15.773 -4.613 1 96.25 56 ARG B CA 1
ATOM 1700 C C . ARG B 1 56 ? -2.898 15.664 -3.189 1 96.25 56 ARG B C 1
ATOM 1702 O O . ARG B 1 56 ? -3.938 16.25 -2.869 1 96.25 56 ARG B O 1
ATOM 1709 N N . ALA B 1 57 ? -2.162 14.867 -2.344 1 97.12 57 ALA B N 1
ATOM 1710 C CA . ALA B 1 57 ? -2.543 14.773 -0.938 1 97.12 57 ALA B CA 1
ATOM 1711 C C . ALA B 1 57 ? -2.518 16.141 -0.273 1 97.12 57 ALA B C 1
ATOM 1713 O O . ALA B 1 57 ? -1.729 17.016 -0.656 1 97.12 57 ALA B O 1
ATOM 1714 N N . LYS B 1 58 ? -3.434 16.406 0.658 1 94.56 58 LYS B N 1
ATOM 1715 C CA . LYS B 1 58 ? -3.494 17.672 1.381 1 94.56 58 LYS B CA 1
ATOM 1716 C C . LYS B 1 58 ? -2.662 17.625 2.66 1 94.56 58 LYS B C 1
ATOM 1718 O O . LYS B 1 58 ? -2.748 18.516 3.502 1 94.56 58 LYS B O 1
ATOM 1723 N N . LEU B 1 59 ? -1.777 16.75 2.789 1 95.81 59 LEU B N 1
ATOM 1724 C CA . LEU B 1 59 ? -0.792 16.688 3.863 1 95.81 59 LEU B CA 1
ATOM 1725 C C . LEU B 1 59 ? 0.471 17.453 3.494 1 95.81 59 LEU B C 1
ATOM 1727 O O . LEU B 1 59 ? 0.986 17.312 2.383 1 95.81 59 LEU B O 1
ATOM 1731 N N . ASP B 1 60 ? 0.885 18.328 4.445 1 96.12 60 ASP B N 1
ATOM 1732 C CA . ASP B 1 60 ? 2.143 19.047 4.238 1 96.12 60 ASP B CA 1
ATOM 1733 C C . ASP B 1 60 ? 3.254 18.078 3.818 1 96.12 60 ASP B C 1
ATOM 1735 O O . ASP B 1 60 ? 3.377 16.984 4.371 1 96.12 60 ASP B O 1
ATOM 1739 N N . ARG B 1 61 ? 4.047 18.547 2.844 1 97.88 61 ARG B N 1
ATOM 1740 C CA . ARG B 1 61 ? 5.082 17.688 2.285 1 97.88 61 ARG B CA 1
ATOM 1741 C C . ARG B 1 61 ? 6.113 17.312 3.344 1 97.88 61 ARG B C 1
ATOM 1743 O O . ARG B 1 61 ? 6.637 16.203 3.346 1 97.88 61 ARG B O 1
ATOM 1750 N N . ARG B 1 62 ? 6.41 18.312 4.199 1 98.44 62 ARG B N 1
ATOM 1751 C CA . ARG B 1 62 ? 7.367 18.031 5.266 1 98.44 62 ARG B CA 1
ATOM 1752 C C . ARG B 1 62 ? 6.84 16.938 6.195 1 98.44 62 ARG B C 1
ATOM 1754 O O . ARG B 1 62 ? 7.574 16.016 6.562 1 98.44 62 ARG B O 1
ATOM 1761 N N . ILE B 1 63 ? 5.586 16.984 6.512 1 98.56 63 ILE B N 1
ATOM 1762 C CA . ILE B 1 63 ? 4.957 16 7.395 1 98.56 63 ILE B CA 1
ATOM 1763 C C . ILE B 1 63 ? 4.914 14.641 6.707 1 98.56 63 ILE B C 1
ATOM 1765 O O . ILE B 1 63 ? 5.199 13.617 7.332 1 98.56 63 ILE B O 1
ATOM 1769 N N . SER B 1 64 ? 4.625 14.625 5.414 1 98.81 64 SER B N 1
ATOM 1770 C CA . SER B 1 64 ? 4.605 13.375 4.648 1 98.81 64 SER B CA 1
ATOM 1771 C C . SER B 1 64 ? 5.965 12.688 4.688 1 98.81 64 SER B C 1
ATOM 1773 O O . SER B 1 64 ? 6.043 11.469 4.848 1 98.81 64 SER B O 1
ATOM 1775 N N . GLU B 1 65 ? 7.031 13.508 4.551 1 98.88 65 GLU B N 1
ATOM 1776 C CA . GLU B 1 65 ? 8.367 12.922 4.578 1 98.88 65 GLU B CA 1
ATOM 1777 C C . GLU B 1 65 ? 8.711 12.391 5.969 1 98.88 65 GLU B C 1
ATOM 1779 O O . GLU B 1 65 ? 9.359 11.352 6.098 1 98.88 65 GLU B O 1
ATOM 1784 N N . LEU B 1 66 ? 8.258 13.086 7.008 1 98.94 66 LEU B N 1
ATOM 1785 C CA . LEU B 1 66 ? 8.523 12.617 8.367 1 98.94 66 LEU B CA 1
ATOM 1786 C C . LEU B 1 66 ? 7.789 11.305 8.633 1 98.94 66 LEU B C 1
ATOM 1788 O O . LEU B 1 66 ? 8.344 10.398 9.258 1 98.94 66 LEU B O 1
ATOM 1792 N N . ILE B 1 67 ? 6.562 11.148 8.141 1 98.94 67 ILE B N 1
ATOM 1793 C CA . ILE B 1 67 ? 5.824 9.898 8.242 1 98.94 67 ILE B CA 1
ATOM 1794 C C . ILE B 1 67 ? 6.559 8.797 7.48 1 98.94 67 ILE B C 1
ATOM 1796 O O . ILE B 1 67 ? 6.73 7.688 7.988 1 98.94 67 ILE B O 1
ATOM 1800 N N . SER B 1 68 ? 7.031 9.141 6.277 1 98.94 68 SER B N 1
ATOM 1801 C CA . SER B 1 68 ? 7.727 8.172 5.434 1 98.94 68 SER B CA 1
ATOM 1802 C C . SER B 1 68 ? 9.008 7.688 6.098 1 98.94 68 SER B C 1
ATOM 1804 O O . SER B 1 68 ? 9.32 6.496 6.07 1 98.94 68 SER B O 1
ATOM 1806 N N . ILE B 1 69 ? 9.742 8.633 6.723 1 98.94 69 ILE B N 1
ATOM 1807 C CA . ILE B 1 69 ? 10.969 8.281 7.434 1 98.94 69 ILE B CA 1
ATOM 1808 C C . ILE B 1 69 ? 10.648 7.332 8.586 1 98.94 69 ILE B C 1
ATOM 1810 O O . ILE B 1 69 ? 11.305 6.305 8.75 1 98.94 69 ILE B O 1
ATOM 1814 N N . ALA B 1 70 ? 9.625 7.633 9.383 1 98.94 70 ALA B N 1
ATOM 1815 C CA . ALA B 1 70 ? 9.234 6.781 10.5 1 98.94 70 ALA B CA 1
ATOM 1816 C C . ALA B 1 70 ? 8.852 5.383 10.023 1 98.94 70 ALA B C 1
ATOM 1818 O O . ALA B 1 70 ? 9.289 4.383 10.602 1 98.94 70 ALA B O 1
ATOM 1819 N N . VAL B 1 71 ? 8.086 5.309 8.945 1 98.88 71 VAL B N 1
ATOM 1820 C CA . VAL B 1 71 ? 7.598 4.039 8.414 1 98.88 71 VAL B CA 1
ATOM 1821 C C . VAL B 1 71 ? 8.766 3.225 7.863 1 98.88 71 VAL B C 1
ATOM 1823 O O . VAL B 1 71 ? 8.891 2.031 8.148 1 98.88 71 VAL B O 1
ATOM 1826 N N . GLN B 1 72 ? 9.672 3.895 7.121 1 98.69 72 GLN B N 1
ATOM 1827 C CA . GLN B 1 72 ? 10.773 3.162 6.504 1 98.69 72 GLN B CA 1
ATOM 1828 C C . GLN B 1 72 ? 11.789 2.719 7.551 1 98.69 72 GLN B C 1
ATOM 1830 O O . GLN B 1 72 ? 12.398 1.657 7.418 1 98.69 72 GLN B O 1
ATOM 1835 N N . ALA B 1 73 ? 11.93 3.518 8.625 1 98.62 73 ALA B N 1
ATOM 1836 C CA . ALA B 1 73 ? 12.797 3.105 9.727 1 98.62 73 ALA B CA 1
ATOM 1837 C C . ALA B 1 73 ? 12.32 1.793 10.344 1 98.62 73 ALA B C 1
ATOM 1839 O O . ALA B 1 73 ? 13.133 0.957 10.742 1 98.62 73 ALA B O 1
ATOM 1840 N N . GLN B 1 74 ? 11.039 1.598 10.398 1 98.25 74 GLN B N 1
ATOM 1841 C CA . GLN B 1 74 ? 10.484 0.374 10.969 1 98.25 74 GLN B CA 1
ATOM 1842 C C . GLN B 1 74 ? 10.445 -0.745 9.93 1 98.25 74 GLN B C 1
ATOM 1844 O O . GLN B 1 74 ? 10.727 -1.903 10.25 1 98.25 74 GLN B O 1
ATOM 1849 N N . GLN B 1 75 ? 10.141 -0.424 8.664 1 98.25 75 GLN B N 1
ATOM 1850 C CA . GLN B 1 75 ? 10.023 -1.438 7.621 1 98.25 75 GLN B CA 1
ATOM 1851 C C . GLN B 1 75 ? 11.391 -2.025 7.27 1 98.25 75 GLN B C 1
ATOM 1853 O O . GLN B 1 75 ? 11.484 -3.18 6.848 1 98.25 75 GLN B O 1
ATOM 1858 N N . GLY B 1 76 ? 12.477 -1.16 7.367 1 97.81 76 GLY B N 1
ATOM 1859 C CA . GLY B 1 76 ? 13.836 -1.668 7.227 1 97.81 76 GLY B CA 1
ATOM 1860 C C . GLY B 1 76 ? 14.383 -1.524 5.82 1 97.81 76 GLY B C 1
ATOM 1861 O O . GLY B 1 76 ? 15.336 -2.213 5.445 1 97.81 76 GLY B O 1
ATOM 1862 N N . CYS B 1 77 ? 13.789 -0.75 5.051 1 97.56 77 CYS B N 1
ATOM 1863 C CA . CYS B 1 77 ? 14.328 -0.492 3.723 1 97.56 77 CYS B CA 1
ATOM 1864 C C . CYS B 1 77 ? 15.305 0.677 3.75 1 97.56 77 CYS B C 1
ATOM 1866 O O . CYS B 1 77 ? 14.898 1.835 3.643 1 97.56 77 CYS B O 1
ATOM 1868 N N . GLY B 1 78 ? 16.562 0.354 3.768 1 96.56 78 GLY B N 1
ATOM 1869 C CA . GLY B 1 78 ? 17.594 1.38 3.834 1 96.56 78 GLY B CA 1
ATOM 1870 C C . GLY B 1 78 ? 17.578 2.312 2.637 1 96.56 78 GLY B C 1
ATOM 1871 O O . GLY B 1 78 ? 17.719 3.527 2.789 1 96.56 78 GLY B O 1
ATOM 1872 N N . LEU B 1 79 ? 17.375 1.797 1.476 1 96.19 79 LEU B N 1
ATOM 1873 C CA . LEU B 1 79 ? 17.297 2.582 0.249 1 96.19 79 LEU B CA 1
ATOM 1874 C C . LEU B 1 79 ? 16.156 3.602 0.336 1 9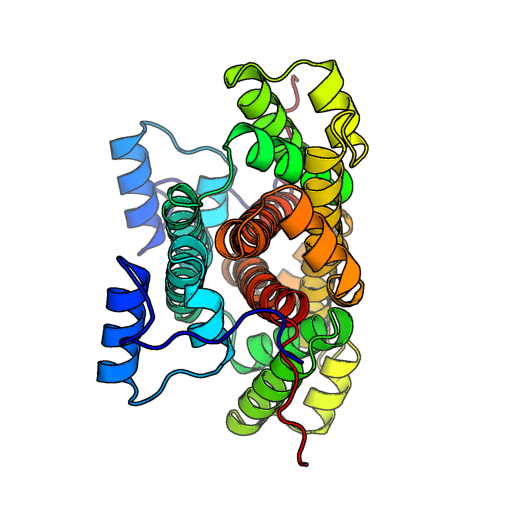6.19 79 LEU B C 1
ATOM 1876 O O . LEU B 1 79 ? 16.344 4.766 -0.027 1 96.19 79 LEU B O 1
ATOM 1880 N N . CYS B 1 80 ? 15.008 3.213 0.789 1 98.12 80 CYS B N 1
ATOM 1881 C CA . CYS B 1 80 ? 13.844 4.086 0.93 1 98.12 80 CYS B CA 1
ATOM 1882 C C . CYS B 1 80 ? 14.078 5.133 2.014 1 98.12 80 CYS B C 1
ATOM 1884 O O . CYS B 1 80 ? 13.75 6.305 1.829 1 98.12 80 CYS B O 1
ATOM 1886 N N . LEU B 1 81 ? 14.656 4.648 3.133 1 98.25 81 LEU B N 1
ATOM 1887 C CA . LEU B 1 81 ? 14.93 5.566 4.234 1 98.25 81 LEU B CA 1
ATOM 1888 C C . LEU B 1 81 ? 15.852 6.691 3.785 1 98.25 81 LEU B C 1
ATOM 1890 O O . LEU B 1 81 ? 15.586 7.863 4.051 1 98.25 81 LEU B O 1
ATOM 1894 N N . ASP B 1 82 ? 16.906 6.348 3.043 1 97.75 82 ASP B N 1
ATOM 1895 C CA . ASP B 1 82 ? 17.844 7.34 2.541 1 97.75 82 ASP B CA 1
ATOM 1896 C C . ASP B 1 82 ? 17.156 8.336 1.615 1 97.75 82 ASP B C 1
ATOM 1898 O O . ASP B 1 82 ? 17.406 9.539 1.689 1 97.75 82 ASP B O 1
ATOM 1902 N N . ALA B 1 83 ? 16.344 7.848 0.767 1 97.44 83 ALA B N 1
ATOM 1903 C CA . ALA B 1 83 ? 15.625 8.703 -0.182 1 97.44 83 ALA B CA 1
ATOM 1904 C C . ALA B 1 83 ? 14.711 9.688 0.544 1 97.44 83 ALA B C 1
ATOM 1906 O O . ALA B 1 83 ? 14.672 10.875 0.201 1 97.44 83 ALA B O 1
ATOM 1907 N N . HIS B 1 84 ? 13.953 9.25 1.571 1 98.75 84 HIS B N 1
ATOM 1908 C CA . HIS B 1 84 ? 13.023 10.117 2.283 1 98.75 84 HIS B CA 1
ATOM 1909 C C . HIS B 1 84 ? 13.758 11.102 3.186 1 98.75 84 HIS B C 1
ATOM 1911 O O . HIS B 1 84 ? 13.312 12.234 3.377 1 98.75 84 HIS B O 1
ATOM 1917 N N . VAL B 1 85 ? 14.898 10.68 3.738 1 98.69 85 VAL B N 1
ATOM 1918 C CA . VAL B 1 85 ? 15.727 11.594 4.516 1 98.69 85 VAL B CA 1
ATOM 1919 C C . VAL B 1 85 ? 16.266 12.703 3.611 1 98.69 85 VAL B C 1
ATOM 1921 O O . VAL B 1 85 ? 16.203 13.883 3.961 1 98.69 85 VAL B O 1
ATOM 1924 N N . ALA B 1 86 ? 16.766 12.32 2.451 1 98.5 86 ALA B N 1
ATOM 1925 C CA . ALA B 1 86 ? 17.25 13.312 1.493 1 98.5 86 ALA B CA 1
ATOM 1926 C C . ALA B 1 86 ? 16.141 14.273 1.081 1 98.5 86 ALA B C 1
ATOM 1928 O O . ALA B 1 86 ? 16.359 15.477 0.967 1 98.5 86 ALA B O 1
ATOM 1929 N N . ALA B 1 87 ? 14.938 13.766 0.858 1 98.56 87 ALA B N 1
ATOM 1930 C CA . ALA B 1 87 ? 13.797 14.602 0.49 1 98.56 87 ALA B CA 1
ATOM 1931 C C . ALA B 1 87 ? 13.445 15.578 1.612 1 98.56 87 ALA B C 1
ATOM 1933 O O . ALA B 1 87 ? 13.211 16.766 1.366 1 98.56 87 ALA B O 1
ATOM 1934 N N . ALA B 1 88 ? 13.422 15.078 2.867 1 98.81 88 ALA B N 1
ATOM 1935 C CA . ALA B 1 88 ? 13.133 15.938 4.016 1 98.81 88 ALA B CA 1
ATOM 1936 C C . ALA B 1 88 ? 14.156 17.062 4.133 1 98.81 88 ALA B C 1
ATOM 1938 O O . ALA B 1 88 ? 13.797 18.219 4.355 1 98.81 88 ALA B O 1
ATOM 1939 N N . ARG B 1 89 ? 15.43 16.719 3.889 1 98.69 89 ARG B N 1
ATOM 1940 C CA . ARG B 1 89 ? 16.5 17.719 3.932 1 98.69 89 ARG B CA 1
ATOM 1941 C C . ARG B 1 89 ? 16.297 18.781 2.855 1 98.69 89 ARG B C 1
ATOM 1943 O O . ARG B 1 89 ? 16.453 19.969 3.117 1 98.69 89 ARG B O 1
ATOM 1950 N N . SER B 1 90 ? 15.953 18.328 1.727 1 98.5 90 SER B N 1
ATOM 1951 C CA . SER B 1 90 ? 15.758 19.25 0.609 1 98.5 90 SER B CA 1
ATOM 1952 C C . SER B 1 90 ? 14.594 20.203 0.871 1 98.5 90 SER B C 1
ATOM 1954 O O . SER B 1 90 ? 14.531 21.281 0.29 1 98.5 90 SER B O 1
ATOM 1956 N N . LEU B 1 91 ? 13.68 19.828 1.781 1 98.38 91 LEU B N 1
ATOM 1957 C CA . LEU B 1 91 ? 12.531 20.656 2.141 1 98.38 91 LEU B CA 1
ATOM 1958 C C . LEU B 1 91 ? 12.852 21.531 3.34 1 98.38 91 LEU B C 1
ATOM 1960 O O . LEU B 1 91 ? 11.977 22.266 3.832 1 98.38 91 LEU B O 1
ATOM 1964 N N . GLY B 1 92 ? 14.086 21.391 3.854 1 98.5 92 GLY B N 1
ATOM 1965 C CA . GLY B 1 92 ? 14.539 22.25 4.934 1 98.5 92 GLY B CA 1
ATOM 1966 C C . GLY B 1 92 ? 14.195 21.703 6.312 1 98.5 92 GLY B C 1
ATOM 1967 O O . GLY B 1 92 ? 14.219 22.453 7.297 1 98.5 92 GLY B O 1
ATOM 1968 N N . VAL B 1 93 ? 13.852 20.453 6.402 1 98.69 93 VAL B N 1
ATOM 1969 C CA . VAL B 1 93 ? 13.57 19.859 7.707 1 98.69 93 VAL B CA 1
ATOM 1970 C C . VAL B 1 93 ? 14.859 19.766 8.516 1 98.69 93 VAL B C 1
ATOM 1972 O O . VAL B 1 93 ? 15.891 19.328 8 1 98.69 93 VAL B O 1
ATOM 1975 N N . ALA B 1 94 ? 14.828 20.203 9.805 1 98.56 94 ALA B N 1
ATOM 1976 C CA . ALA B 1 94 ? 16 20.188 10.68 1 98.56 94 ALA B CA 1
ATOM 1977 C C . ALA B 1 94 ? 16.453 18.75 10.961 1 98.56 94 ALA B C 1
ATOM 1979 O O . ALA B 1 94 ? 15.617 17.844 11.086 1 98.56 94 ALA B O 1
ATOM 1980 N N . GLU B 1 95 ? 17.734 18.531 11.102 1 98.56 95 GLU B N 1
ATOM 1981 C CA . GLU B 1 95 ? 18.297 17.203 11.359 1 98.56 95 GLU B CA 1
ATOM 1982 C C . GLU B 1 95 ? 17.703 16.594 12.633 1 98.56 95 GLU B C 1
ATOM 1984 O O . GLU B 1 95 ? 17.5 15.375 12.695 1 98.56 95 GLU B O 1
ATOM 1989 N N . GLU B 1 96 ? 17.5 17.391 13.586 1 98.56 96 GLU B N 1
ATOM 1990 C CA . GLU B 1 96 ? 16.906 16.906 14.828 1 98.56 96 GLU B CA 1
ATOM 1991 C C . GLU B 1 96 ? 15.523 16.312 14.594 1 98.56 96 GLU B C 1
ATOM 1993 O O . GLU B 1 96 ? 15.172 15.289 15.18 1 98.56 96 GLU B O 1
ATOM 1998 N N . GLU B 1 97 ? 14.703 17 13.781 1 98.62 97 GLU B N 1
ATOM 1999 C CA . GLU B 1 97 ? 13.367 16.516 13.461 1 98.62 97 GLU B CA 1
ATOM 2000 C C . GLU B 1 97 ? 13.43 15.211 12.672 1 98.62 97 GLU B C 1
ATOM 2002 O O . GLU B 1 97 ? 12.602 14.312 12.883 1 98.62 97 GLU B O 1
ATOM 2007 N N . ILE B 1 98 ? 14.359 15.117 11.766 1 98.81 98 ILE B N 1
ATOM 2008 C CA . ILE B 1 98 ? 14.578 13.891 11.008 1 98.81 98 ILE B CA 1
ATOM 2009 C C . ILE B 1 98 ? 14.953 12.758 11.953 1 98.81 98 ILE B C 1
ATOM 2011 O O . ILE B 1 98 ? 14.43 11.641 11.836 1 98.81 98 ILE B O 1
ATOM 2015 N N . SER B 1 99 ? 15.812 13.062 12.922 1 98.75 99 SER B N 1
ATOM 2016 C CA . SER B 1 99 ? 16.219 12.07 13.906 1 98.75 99 SER B CA 1
ATOM 2017 C C . SER B 1 99 ? 15.047 11.602 14.75 1 98.75 99 SER B C 1
ATOM 2019 O O . SER B 1 99 ? 14.914 10.406 15.039 1 98.75 99 SER B O 1
ATOM 2021 N N . LEU B 1 100 ? 14.227 12.5 15.156 1 98.88 100 LEU B N 1
ATOM 2022 C CA . LEU B 1 100 ? 13.047 12.156 15.945 1 98.88 100 LEU B CA 1
ATOM 2023 C C . LEU B 1 100 ? 12.07 11.328 15.117 1 98.88 100 LEU B C 1
ATOM 2025 O O . LEU B 1 100 ? 11.492 10.359 15.617 1 98.88 100 LEU B O 1
ATOM 2029 N N . ALA B 1 101 ? 11.906 11.648 13.805 1 98.88 101 ALA B N 1
ATOM 2030 C CA . ALA B 1 101 ? 11.039 10.875 12.93 1 98.88 101 ALA B CA 1
ATOM 2031 C C . ALA B 1 101 ? 11.531 9.43 12.805 1 98.88 101 ALA B C 1
ATOM 2033 O O . ALA B 1 101 ? 10.727 8.5 12.727 1 98.88 101 ALA B O 1
ATOM 2034 N N . HIS B 1 102 ? 12.875 9.32 12.812 1 98.69 102 HIS B N 1
ATOM 2035 C CA . HIS B 1 102 ? 13.477 7.996 12.773 1 98.69 102 HIS B CA 1
ATOM 2036 C C . HIS B 1 102 ? 13.055 7.156 13.969 1 98.69 102 HIS B C 1
ATOM 2038 O O . HIS B 1 102 ? 12.93 5.934 13.875 1 98.69 102 HIS B O 1
ATOM 2044 N N . GLN B 1 103 ? 12.773 7.852 15.031 1 98.56 103 GLN B N 1
ATOM 2045 C CA . GLN B 1 103 ? 12.344 7.188 16.25 1 98.56 103 GLN B CA 1
ATOM 2046 C C . GLN B 1 103 ? 10.82 7.145 16.344 1 98.56 103 GLN B C 1
ATOM 2048 O O . GLN B 1 103 ? 10.266 6.703 17.359 1 98.56 103 GLN B O 1
ATOM 2053 N N . GLY B 1 104 ? 10.141 7.656 15.391 1 98.75 104 GLY B N 1
ATOM 2054 C CA . GLY B 1 104 ? 8.695 7.578 15.32 1 98.75 104 GLY B CA 1
ATOM 2055 C C . GLY B 1 104 ? 8 8.672 16.109 1 98.75 104 GLY B C 1
ATOM 2056 O O . GLY B 1 104 ? 6.887 8.477 16.609 1 98.75 104 GLY B O 1
ATOM 2057 N N . THR B 1 105 ? 8.703 9.805 16.25 1 98.75 105 THR B N 1
ATOM 2058 C CA . THR B 1 105 ? 8.109 10.867 17.047 1 98.75 105 THR B CA 1
ATOM 2059 C C . THR B 1 105 ? 8.516 12.242 16.516 1 98.75 105 THR B C 1
ATOM 2061 O O . THR B 1 105 ? 9.07 12.352 15.43 1 98.75 105 THR B O 1
ATOM 2064 N N . SER B 1 106 ? 8.055 13.312 17.156 1 98.81 106 SER B N 1
ATOM 2065 C CA . SER B 1 106 ? 8.375 14.711 16.891 1 98.81 106 SER B CA 1
ATOM 2066 C C . SER B 1 106 ? 8.289 15.547 18.156 1 98.81 106 SER B C 1
ATOM 2068 O O . SER B 1 106 ? 7.594 15.18 19.109 1 98.81 106 SER B O 1
ATOM 2070 N N . SER B 1 107 ? 9.039 16.656 18.188 1 98 107 SER B N 1
ATOM 2071 C CA . SER B 1 107 ? 8.938 17.578 19.312 1 98 107 SER B CA 1
ATOM 2072 C C . SER B 1 107 ? 7.617 18.344 19.281 1 98 107 SER B C 1
ATOM 2074 O O . SER B 1 107 ? 7.145 18.797 20.328 1 98 107 SER B O 1
ATOM 2076 N N . ASP B 1 108 ? 7.004 18.531 18.094 1 98.44 108 ASP B N 1
ATOM 2077 C CA . ASP B 1 108 ? 5.68 19.125 17.938 1 98.44 108 ASP B CA 1
ATOM 2078 C C . ASP B 1 108 ? 4.582 18.094 18.156 1 98.44 108 ASP B C 1
ATOM 2080 O O . ASP B 1 108 ? 4.465 17.125 17.406 1 98.44 108 ASP B O 1
ATOM 2084 N N . PRO B 1 109 ? 3.764 18.281 19.219 1 98.62 109 PRO B N 1
ATOM 2085 C CA . PRO B 1 109 ? 2.756 17.266 19.562 1 98.62 109 PRO B CA 1
ATOM 2086 C C . PRO B 1 109 ? 1.813 16.953 18.406 1 98.62 109 PRO B C 1
ATOM 2088 O O . PRO B 1 109 ? 1.364 15.82 18.25 1 98.62 109 PRO B O 1
ATOM 2091 N N . ALA B 1 110 ? 1.49 17.922 17.625 1 98.69 110 ALA B N 1
ATOM 2092 C CA . ALA B 1 110 ? 0.61 17.688 16.484 1 98.69 110 ALA B CA 1
ATOM 2093 C C . ALA B 1 110 ? 1.283 16.797 15.445 1 98.69 110 ALA B C 1
ATOM 2095 O O . ALA B 1 110 ? 0.65 15.891 14.891 1 98.69 110 ALA B O 1
ATOM 2096 N N . ILE B 1 111 ? 2.576 17.031 15.195 1 98.81 111 ILE B N 1
ATOM 2097 C CA . ILE B 1 111 ? 3.324 16.234 14.234 1 98.81 111 ILE B CA 1
ATOM 2098 C C . ILE B 1 111 ? 3.559 14.836 14.805 1 98.81 111 ILE B C 1
ATOM 2100 O O . ILE B 1 111 ? 3.449 13.836 14.086 1 98.81 111 ILE B O 1
ATOM 2104 N N . SER B 1 112 ? 3.842 14.766 16.125 1 98.88 112 SER B N 1
ATOM 2105 C CA . SER B 1 112 ? 4 13.469 16.781 1 98.88 112 SER B CA 1
ATOM 2106 C C . SER B 1 112 ? 2.736 12.625 16.641 1 98.88 112 SER B C 1
ATOM 2108 O O . SER B 1 112 ? 2.811 11.422 16.406 1 98.88 112 SER B O 1
ATOM 2110 N N . ALA B 1 113 ? 1.609 13.25 16.75 1 98.88 113 ALA B N 1
ATOM 2111 C CA . ALA B 1 113 ? 0.33 12.547 16.688 1 98.88 113 ALA B CA 1
ATOM 2112 C C . ALA B 1 113 ? 0.088 11.969 15.305 1 98.88 113 ALA B C 1
ATOM 2114 O O . ALA B 1 113 ? -0.393 10.844 15.164 1 98.88 113 ALA B O 1
ATOM 2115 N N . ILE B 1 114 ? 0.436 12.719 14.289 1 98.81 114 ILE B N 1
ATOM 2116 C CA . ILE B 1 114 ? 0.142 12.25 12.938 1 98.81 114 ILE B CA 1
ATOM 2117 C C . ILE B 1 114 ? 1.181 11.219 12.516 1 98.81 114 ILE B C 1
ATOM 2119 O O . ILE B 1 114 ? 0.871 10.289 11.758 1 98.81 114 ILE B O 1
ATOM 2123 N N . ILE B 1 115 ? 2.441 11.289 12.992 1 98.94 115 ILE B N 1
ATOM 2124 C CA . ILE B 1 115 ? 3.432 10.234 12.781 1 98.94 115 ILE B CA 1
ATOM 2125 C C . ILE B 1 115 ? 2.965 8.945 13.453 1 98.94 115 ILE B C 1
ATOM 2127 O O . ILE B 1 115 ? 3.062 7.863 12.875 1 98.94 115 ILE B O 1
ATOM 2131 N N . ARG B 1 116 ? 2.41 9.102 14.656 1 98.88 116 ARG B N 1
ATOM 2132 C CA . ARG B 1 116 ? 1.891 7.938 15.375 1 98.88 116 ARG B CA 1
ATOM 2133 C C . ARG B 1 116 ? 0.788 7.254 14.57 1 98.88 116 ARG B C 1
ATOM 2135 O O . ARG B 1 116 ? 0.742 6.023 14.492 1 98.88 116 ARG B O 1
ATOM 2142 N N . LEU B 1 117 ? -0.1 8.047 14 1 98.88 117 LEU B N 1
ATOM 2143 C CA . LEU B 1 117 ? -1.126 7.461 13.148 1 98.88 117 LEU B CA 1
ATOM 2144 C C . LEU B 1 117 ? -0.495 6.695 11.984 1 98.88 117 LEU B C 1
ATOM 2146 O O . LEU B 1 117 ? -0.912 5.578 11.672 1 98.88 117 LEU B O 1
ATOM 2150 N N . GLY B 1 118 ? 0.522 7.301 11.32 1 98.88 118 GLY B N 1
ATOM 2151 C CA . GLY B 1 118 ? 1.206 6.629 10.227 1 98.88 118 GLY B CA 1
ATOM 2152 C C . GLY B 1 118 ? 1.796 5.289 10.625 1 98.88 118 GLY B C 1
ATOM 2153 O O . GLY B 1 118 ? 1.68 4.309 9.883 1 98.88 118 GLY B O 1
ATOM 2154 N N . LEU B 1 119 ? 2.344 5.238 11.836 1 98.88 119 LEU B N 1
ATOM 2155 C CA . LEU B 1 119 ? 2.973 4.012 12.312 1 98.88 119 LEU B CA 1
ATOM 2156 C C . LEU B 1 119 ? 1.923 2.965 12.664 1 98.88 119 LEU B C 1
ATOM 2158 O O . LEU B 1 119 ? 2.139 1.768 12.469 1 98.88 119 LEU B O 1
ATOM 2162 N N . GLN B 1 120 ? 0.774 3.412 13.164 1 98.69 120 GLN B N 1
ATOM 2163 C CA . GLN B 1 120 ? -0.32 2.482 13.43 1 98.69 120 GLN B CA 1
ATOM 2164 C C . GLN B 1 120 ? -0.895 1.926 12.133 1 98.69 120 GLN B C 1
ATOM 2166 O O . GLN B 1 120 ? -1.176 0.73 12.031 1 98.69 120 GLN B O 1
ATOM 2171 N N . VAL B 1 121 ? -1.038 2.801 11.133 1 98.69 121 VAL B N 1
ATOM 2172 C CA . VAL B 1 121 ? -1.501 2.363 9.82 1 98.69 121 VAL B CA 1
ATOM 2173 C C . VAL B 1 121 ? -0.558 1.296 9.273 1 98.69 121 VAL B C 1
ATOM 2175 O O . VAL B 1 121 ? -1.006 0.287 8.719 1 98.69 121 VAL B O 1
ATOM 2178 N N . TYR B 1 122 ? 0.735 1.457 9.461 1 98.44 122 TYR B N 1
ATOM 2179 C CA . TYR B 1 122 ? 1.753 0.542 8.953 1 98.44 122 TYR B CA 1
ATOM 2180 C C . TYR B 1 122 ? 1.732 -0.774 9.727 1 98.44 122 TYR B C 1
ATOM 2182 O O . TYR B 1 122 ? 1.731 -1.852 9.125 1 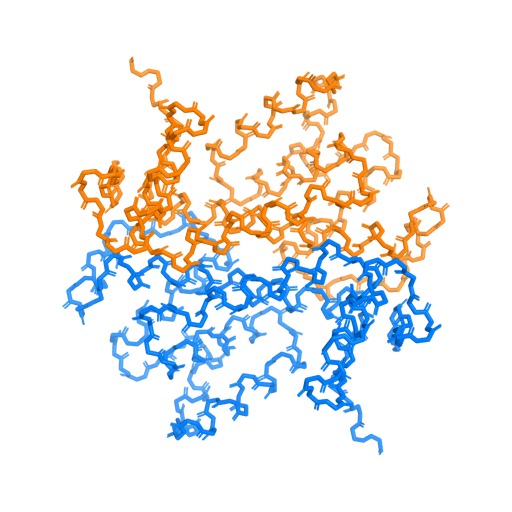98.44 122 TYR B O 1
ATOM 2190 N N . ARG B 1 123 ? 1.6 -0.75 11.062 1 96.81 123 ARG B N 1
ATOM 2191 C CA . ARG B 1 123 ? 1.887 -1.917 11.891 1 96.81 123 ARG B CA 1
ATOM 2192 C C . ARG B 1 123 ? 0.599 -2.561 12.398 1 96.81 123 ARG B C 1
ATOM 2194 O O . ARG B 1 123 ? 0.491 -3.787 12.453 1 96.81 123 ARG B O 1
ATOM 2201 N N . GLU B 1 124 ? -0.299 -1.72 12.836 1 97.44 124 GLU B N 1
ATOM 2202 C CA . GLU B 1 124 ? -1.478 -2.234 13.531 1 97.44 124 GLU B CA 1
ATOM 2203 C C . GLU B 1 124 ? -2.652 -1.269 13.406 1 97.44 124 GLU B C 1
ATOM 2205 O O . GLU B 1 124 ? -3.084 -0.684 14.406 1 97.44 124 GLU B O 1
ATOM 2210 N N . PRO B 1 125 ? -3.219 -1.251 12.258 1 97.81 125 PRO B N 1
ATOM 2211 C CA . PRO B 1 125 ? -4.289 -0.27 12.062 1 97.81 125 PRO B CA 1
ATOM 2212 C C . PRO B 1 125 ? -5.492 -0.522 12.969 1 97.81 125 PRO B C 1
ATOM 2214 O O . PRO B 1 125 ? -6.289 0.389 13.211 1 97.81 125 PRO B O 1
ATOM 2217 N N . THR B 1 126 ? -5.645 -1.697 13.57 1 97.56 126 THR B N 1
ATOM 2218 C CA . THR B 1 126 ? -6.742 -2.012 14.484 1 97.56 126 THR B CA 1
ATOM 2219 C C . THR B 1 126 ? -6.602 -1.232 15.789 1 97.56 126 THR B C 1
ATOM 2221 O O . THR B 1 126 ? -7.551 -1.146 16.562 1 97.56 126 THR B O 1
ATOM 2224 N N . SER B 1 127 ? -5.449 -0.692 16.016 1 98.12 127 SER B N 1
ATOM 2225 C CA . SER B 1 127 ? -5.176 -0.021 17.281 1 98.12 127 SER B CA 1
ATOM 2226 C C . SER B 1 127 ? -5.637 1.433 17.25 1 98.12 127 SER B C 1
ATOM 2228 O O . SER B 1 127 ? -5.656 2.107 18.281 1 98.12 127 SER B O 1
ATOM 2230 N N . VAL B 1 128 ? -6.047 2.006 16.062 1 98.38 128 VAL B N 1
ATOM 2231 C CA . VAL B 1 128 ? -6.508 3.385 15.938 1 98.38 128 VAL B CA 1
ATOM 2232 C C . VAL B 1 128 ? -7.828 3.555 16.688 1 98.38 128 VAL B C 1
ATOM 2234 O O . VAL B 1 128 ? -8.75 2.746 16.516 1 98.38 128 VAL B O 1
ATOM 2237 N N . THR B 1 129 ? -7.898 4.551 17.516 1 97.75 129 THR B N 1
ATOM 2238 C CA . THR B 1 129 ? -9.086 4.742 18.344 1 97.75 129 THR B CA 1
ATOM 2239 C C . THR B 1 129 ? -9.812 6.023 17.953 1 97.75 129 THR B C 1
ATOM 2241 O O . THR B 1 129 ? -9.242 6.887 17.281 1 97.75 129 THR B O 1
ATOM 2244 N N . ASP B 1 130 ? -11.086 6.117 18.438 1 97.62 130 ASP B N 1
ATOM 2245 C CA . ASP B 1 130 ? -11.867 7.336 18.234 1 97.62 130 ASP B CA 1
ATOM 2246 C C . ASP B 1 130 ? -11.188 8.531 18.906 1 97.62 130 ASP B C 1
ATOM 2248 O O . ASP B 1 130 ? -11.227 9.648 18.375 1 97.62 130 ASP B O 1
ATOM 2252 N N . GLU B 1 131 ? -10.602 8.25 20 1 97.94 131 GLU B N 1
ATOM 2253 C CA . GLU B 1 131 ? -9.93 9.312 20.75 1 97.94 131 GLU B CA 1
ATOM 2254 C C . GLU B 1 131 ? -8.734 9.867 19.969 1 97.94 131 GLU B C 1
ATOM 2256 O O . GLU B 1 131 ? -8.484 11.07 19.984 1 97.94 131 GLU B O 1
ATOM 2261 N N . GLN B 1 132 ? -8.008 9.055 19.328 1 98.19 132 GLN B N 1
ATOM 2262 C CA . GLN B 1 132 ? -6.855 9.477 18.547 1 98.19 132 GLN B CA 1
ATOM 2263 C C . GLN B 1 132 ? -7.285 10.328 17.359 1 98.19 132 GLN B C 1
ATOM 2265 O O . GLN B 1 132 ? -6.641 11.328 17.031 1 98.19 132 GLN B O 1
ATOM 2270 N N . ILE B 1 133 ? -8.391 9.93 16.719 1 98.5 133 ILE B N 1
ATOM 2271 C CA . ILE B 1 133 ? -8.914 10.695 15.602 1 98.5 133 ILE B CA 1
ATOM 2272 C C . ILE B 1 133 ? -9.383 12.07 16.078 1 98.5 133 ILE B C 1
ATOM 2274 O O . ILE B 1 133 ? -9.109 13.086 15.438 1 98.5 133 ILE B O 1
ATOM 2278 N N . ALA B 1 134 ? -10.039 12.078 17.219 1 98.19 134 ALA B N 1
ATOM 2279 C CA . ALA B 1 134 ? -10.484 13.336 17.797 1 98.19 134 ALA B CA 1
ATOM 2280 C C . ALA B 1 134 ? -9.305 14.234 18.156 1 98.19 134 ALA B C 1
ATOM 2282 O O . ALA B 1 134 ? -9.359 15.453 17.969 1 98.19 134 ALA B O 1
ATOM 2283 N N . GLU B 1 135 ? -8.234 13.641 18.641 1 98.62 135 GLU B N 1
ATOM 2284 C CA . GLU B 1 135 ? -7.023 14.383 18.969 1 98.62 135 GLU B CA 1
ATOM 2285 C C . GLU B 1 135 ? -6.418 15.016 17.719 1 98.62 135 GLU B C 1
ATOM 2287 O O . GLU B 1 135 ? -5.992 16.172 17.75 1 98.62 135 GLU B O 1
ATOM 2292 N N . LEU B 1 136 ? -6.383 14.289 16.641 1 98.69 136 LEU B N 1
ATOM 2293 C CA . LEU B 1 136 ? -5.852 14.812 15.391 1 98.69 136 LEU B CA 1
ATOM 2294 C C . LEU B 1 136 ? -6.691 15.977 14.891 1 98.69 136 LEU B C 1
ATOM 2296 O O . LEU B 1 136 ? -6.152 17 14.445 1 98.69 136 LEU B O 1
ATOM 2300 N N . ARG B 1 137 ? -8.008 15.82 15.031 1 98.38 137 ARG B N 1
ATOM 2301 C CA . ARG B 1 137 ? -8.891 16.922 14.641 1 98.38 137 ARG B CA 1
ATOM 2302 C C . ARG B 1 137 ? -8.656 18.141 15.516 1 98.38 137 ARG B C 1
ATOM 2304 O O . ARG B 1 137 ? -8.695 19.281 15.031 1 98.38 137 ARG B O 1
ATOM 2311 N N . ALA B 1 138 ? -8.422 17.906 16.75 1 98.62 138 ALA B N 1
ATOM 2312 C CA . ALA B 1 138 ? -8.172 19 17.688 1 98.62 138 ALA B CA 1
ATOM 2313 C C . ALA B 1 138 ? -6.883 19.734 17.328 1 98.62 138 ALA B C 1
ATOM 2315 O O . ALA B 1 138 ? -6.766 20.938 17.547 1 98.62 138 ALA B O 1
ATOM 2316 N N . PHE B 1 139 ? -5.914 19.031 16.719 1 98.56 139 PHE B N 1
ATOM 2317 C CA . PHE B 1 139 ? -4.664 19.641 16.266 1 98.56 139 PHE B CA 1
ATOM 2318 C C . PHE B 1 139 ? -4.855 20.359 14.938 1 98.56 139 PHE B C 1
ATOM 2320 O O . PHE B 1 139 ? -3.924 20.984 14.422 1 98.56 139 PHE B O 1
ATOM 2327 N N . GLY B 1 140 ? -6.098 20.188 14.352 1 97.88 140 GLY B N 1
ATOM 2328 C CA . GLY B 1 140 ? -6.414 20.922 13.141 1 97.88 140 GLY B CA 1
ATOM 2329 C C . GLY B 1 140 ? -6.336 20.062 11.891 1 97.88 140 GLY B C 1
ATOM 2330 O O . GLY B 1 140 ? -6.535 20.562 10.773 1 97.88 140 GLY B O 1
ATOM 2331 N N . TYR B 1 141 ? -6.066 18.781 12.047 1 98.19 141 TYR B N 1
ATOM 2332 C CA . TYR B 1 141 ? -6.051 17.906 10.883 1 98.19 141 TYR B CA 1
ATOM 2333 C C . TYR B 1 141 ? -7.469 17.609 10.406 1 98.19 141 TYR B C 1
ATOM 2335 O O . TYR B 1 141 ? -8.344 17.266 11.203 1 98.19 141 TYR B O 1
ATOM 2343 N N . SER B 1 142 ? -7.684 17.781 9.102 1 97.38 142 SER B N 1
ATOM 2344 C CA . SER B 1 142 ? -8.969 17.469 8.492 1 97.38 142 SER B CA 1
ATOM 2345 C C . SER B 1 142 ? -9.125 15.969 8.266 1 97.38 142 SER B C 1
ATOM 2347 O O . SER B 1 142 ? -8.141 15.227 8.312 1 97.38 142 SER B O 1
ATOM 2349 N N . ASP B 1 143 ? -10.328 15.523 7.984 1 96.38 143 ASP B N 1
ATOM 2350 C CA . ASP B 1 143 ? -10.57 14.133 7.613 1 96.38 143 ASP B CA 1
ATOM 2351 C C . ASP B 1 143 ? -9.789 13.758 6.352 1 96.38 143 ASP B C 1
ATOM 2353 O O . ASP B 1 143 ? -9.297 12.633 6.234 1 96.38 143 ASP B O 1
ATOM 2357 N N . ARG B 1 144 ? -9.664 14.766 5.516 1 97.44 144 ARG B N 1
ATOM 2358 C CA . ARG B 1 144 ? -8.883 14.547 4.305 1 97.44 144 ARG B CA 1
ATOM 2359 C C . ARG B 1 144 ? -7.418 14.273 4.637 1 97.44 144 ARG B C 1
ATOM 2361 O O . ARG B 1 144 ? -6.816 13.336 4.105 1 97.44 144 ARG B O 1
ATOM 2368 N N . ALA B 1 145 ? -6.867 15.062 5.512 1 98.25 145 ALA B N 1
ATOM 2369 C CA . ALA B 1 145 ? -5.469 14.891 5.891 1 98.25 145 ALA B CA 1
ATOM 2370 C C . ALA B 1 145 ? -5.25 13.531 6.555 1 98.25 145 ALA B C 1
ATOM 2372 O O . ALA B 1 145 ? -4.25 12.859 6.289 1 98.25 145 ALA B O 1
ATOM 2373 N N . ILE B 1 146 ? -6.199 13.102 7.375 1 98.44 146 ILE B N 1
ATOM 2374 C CA . ILE B 1 146 ? -6.113 11.82 8.07 1 98.44 146 ILE B CA 1
ATOM 2375 C C . ILE B 1 146 ? -6.188 10.68 7.059 1 98.44 146 ILE B C 1
ATOM 2377 O O . ILE B 1 146 ? -5.395 9.734 7.117 1 98.44 146 ILE B O 1
ATOM 2381 N N . ALA B 1 147 ? -7.074 10.828 6.098 1 98.31 147 ALA B N 1
ATOM 2382 C CA . ALA B 1 147 ? -7.18 9.828 5.035 1 98.31 147 ALA B CA 1
ATOM 2383 C C . ALA B 1 147 ? -5.898 9.773 4.207 1 98.31 147 ALA B C 1
ATOM 2385 O O . ALA B 1 147 ? -5.453 8.688 3.812 1 98.31 147 ALA B O 1
ATOM 2386 N N . ASP B 1 148 ? -5.301 10.914 3.963 1 98.88 148 ASP B N 1
ATOM 2387 C CA . ASP B 1 148 ? -4.094 11 3.15 1 98.88 148 ASP B CA 1
ATOM 2388 C C . ASP B 1 148 ? -2.941 10.234 3.795 1 98.88 148 ASP B C 1
ATOM 2390 O O . ASP B 1 148 ? -2.074 9.703 3.096 1 98.88 148 ASP B O 1
ATOM 2394 N N . VAL B 1 149 ? -2.938 10.094 5.125 1 98.88 149 VAL B N 1
ATOM 2395 C CA . VAL B 1 149 ? -1.892 9.344 5.816 1 98.88 149 VAL B CA 1
ATOM 2396 C C . VAL B 1 149 ? -1.902 7.891 5.355 1 98.88 149 VAL B C 1
ATOM 2398 O O . VAL B 1 149 ? -0.844 7.289 5.152 1 98.88 149 VAL B O 1
ATOM 2401 N N . VAL B 1 150 ? -3.078 7.34 5.109 1 98.88 150 VAL B N 1
ATOM 2402 C CA . VAL B 1 150 ? -3.197 5.949 4.676 1 98.88 150 VAL B CA 1
ATOM 2403 C C . VAL B 1 150 ? -2.547 5.777 3.305 1 98.88 150 VAL B C 1
ATOM 2405 O O . VAL B 1 150 ? -1.825 4.805 3.07 1 98.88 150 VAL B O 1
ATOM 2408 N N . GLY B 1 151 ? -2.801 6.754 2.412 1 98.88 151 GLY B N 1
ATOM 2409 C CA . GLY B 1 151 ? -2.195 6.707 1.091 1 98.88 151 GLY B CA 1
ATOM 2410 C C . GLY B 1 151 ? -0.682 6.824 1.125 1 98.88 151 GLY B C 1
ATOM 2411 O O . GLY B 1 151 ? 0.017 6.086 0.424 1 98.88 151 GLY B O 1
ATOM 2412 N N . VAL B 1 152 ? -0.157 7.727 1.991 1 98.88 152 VAL B N 1
ATOM 2413 C CA . VAL B 1 152 ? 1.283 7.91 2.139 1 98.88 152 VAL B CA 1
ATOM 2414 C C . VAL B 1 152 ? 1.921 6.613 2.633 1 98.88 152 VAL B C 1
ATOM 2416 O O . VAL B 1 152 ? 2.928 6.16 2.08 1 98.88 152 VAL B O 1
ATOM 2419 N N . VAL B 1 153 ? 1.289 6.008 3.604 1 98.88 153 VAL B N 1
ATOM 2420 C CA . VAL B 1 153 ? 1.85 4.801 4.203 1 98.88 153 VAL B CA 1
ATOM 2421 C C . VAL B 1 153 ? 1.773 3.646 3.207 1 98.88 153 VAL B C 1
ATOM 2423 O O . VAL B 1 153 ? 2.725 2.875 3.068 1 98.88 153 VAL B O 1
ATOM 2426 N N . ALA B 1 154 ? 0.665 3.539 2.496 1 98.81 154 ALA B N 1
ATOM 2427 C CA . ALA B 1 154 ? 0.523 2.473 1.51 1 98.81 154 ALA B CA 1
ATOM 2428 C C . ALA B 1 154 ? 1.59 2.584 0.424 1 98.81 154 ALA B C 1
ATOM 2430 O O . ALA B 1 154 ? 2.156 1.575 -0.005 1 98.81 154 ALA B O 1
ATOM 2431 N N . LEU B 1 155 ? 1.835 3.799 -0.028 1 98.88 155 LEU B N 1
ATOM 2432 C CA . LEU B 1 155 ? 2.871 4.023 -1.03 1 98.88 155 LEU B CA 1
ATOM 2433 C C . LEU B 1 155 ? 4.242 3.623 -0.495 1 98.88 155 LEU B C 1
ATOM 2435 O O . LEU B 1 155 ? 5.031 2.994 -1.204 1 98.88 155 LEU B O 1
ATOM 2439 N N . ASN B 1 156 ? 4.527 3.951 0.738 1 98.81 156 ASN B N 1
ATOM 2440 C CA . ASN B 1 156 ? 5.785 3.584 1.377 1 98.81 156 ASN B CA 1
ATOM 2441 C C . ASN B 1 156 ? 5.926 2.072 1.517 1 98.81 156 ASN B C 1
ATOM 2443 O O . ASN B 1 156 ? 7.004 1.52 1.295 1 98.81 156 ASN B O 1
ATOM 2447 N N . ILE B 1 157 ? 4.832 1.408 1.868 1 98.69 157 ILE B N 1
ATOM 2448 C CA . ILE B 1 157 ? 4.855 -0.042 2.027 1 98.69 157 ILE B CA 1
ATOM 2449 C C . ILE B 1 157 ? 5.141 -0.704 0.681 1 98.69 157 ILE B C 1
ATOM 2451 O O . ILE B 1 157 ? 5.969 -1.614 0.592 1 98.69 157 ILE B O 1
ATOM 2455 N N . LEU B 1 158 ? 4.488 -0.211 -0.37 1 98.81 158 LEU B N 1
ATOM 2456 C CA . LEU B 1 158 ? 4.664 -0.769 -1.706 1 98.81 158 LEU B CA 1
ATOM 2457 C C . LEU B 1 158 ? 6.117 -0.65 -2.156 1 98.81 158 LEU B C 1
ATOM 2459 O O . LEU B 1 158 ? 6.734 -1.645 -2.543 1 98.81 158 LEU B O 1
ATOM 2463 N N . THR B 1 159 ? 6.734 0.521 -2.016 1 98.69 159 THR B N 1
ATOM 2464 C CA . THR B 1 159 ? 8.086 0.747 -2.51 1 98.69 159 THR B CA 1
ATOM 2465 C C . THR B 1 159 ? 9.109 0.044 -1.622 1 98.69 159 THR B C 1
ATOM 2467 O O . THR B 1 159 ? 10.008 -0.638 -2.121 1 98.69 159 THR B O 1
ATOM 2470 N N . GLY B 1 160 ? 8.922 0.17 -0.309 1 98.56 160 GLY B N 1
ATOM 2471 C CA . GLY B 1 160 ? 9.852 -0.487 0.598 1 98.56 160 GLY B CA 1
ATOM 2472 C C . GLY B 1 160 ? 9.844 -1.999 0.47 1 98.56 160 GLY B C 1
ATOM 2473 O O . GLY B 1 160 ? 10.898 -2.627 0.389 1 98.56 160 GLY B O 1
ATOM 2474 N N . ALA B 1 161 ? 8.656 -2.557 0.431 1 98.75 161 ALA B N 1
ATOM 2475 C CA . ALA B 1 161 ? 8.539 -4.008 0.328 1 98.75 161 ALA B CA 1
ATOM 2476 C C . ALA B 1 161 ? 9.109 -4.516 -0.995 1 98.75 161 ALA B C 1
ATOM 2478 O O . ALA B 1 161 ? 9.781 -5.547 -1.034 1 98.75 161 ALA B O 1
ATOM 2479 N N . PHE B 1 162 ? 8.789 -3.777 -2.09 1 98.81 162 PHE B N 1
ATOM 2480 C CA . PHE B 1 162 ? 9.328 -4.211 -3.377 1 98.81 162 PHE B CA 1
ATOM 2481 C C . PHE B 1 162 ? 10.852 -4.238 -3.348 1 98.81 162 PHE B C 1
ATOM 2483 O O . PHE B 1 162 ? 11.469 -5.215 -3.77 1 98.81 162 PHE B O 1
ATOM 2490 N N . ASN B 1 163 ? 11.469 -3.178 -2.83 1 98.31 163 ASN B N 1
ATOM 2491 C CA . ASN B 1 163 ? 12.922 -3.105 -2.777 1 98.31 163 ASN B CA 1
ATOM 2492 C C . ASN B 1 163 ? 13.516 -4.238 -1.941 1 98.31 163 ASN B C 1
ATOM 2494 O O . ASN B 1 163 ? 14.516 -4.84 -2.324 1 98.31 163 ASN B O 1
ATOM 2498 N N . LEU B 1 164 ? 12.867 -4.531 -0.874 1 98.25 164 LEU B N 1
ATOM 2499 C CA . LEU B 1 164 ? 13.359 -5.578 0.015 1 98.25 164 LEU B CA 1
ATOM 2500 C C . LEU B 1 164 ? 13.195 -6.953 -0.621 1 98.25 164 LEU B C 1
ATOM 2502 O O . LEU B 1 164 ? 14.102 -7.781 -0.564 1 98.25 164 LEU B O 1
ATOM 2506 N N . VAL B 1 165 ? 12.055 -7.223 -1.276 1 98.38 165 VAL B N 1
ATOM 2507 C CA . VAL B 1 165 ? 11.828 -8.492 -1.962 1 98.38 165 VAL B CA 1
ATOM 2508 C C . VAL B 1 165 ? 12.82 -8.648 -3.111 1 98.38 165 VAL B C 1
ATOM 2510 O O . VAL B 1 165 ? 13.367 -9.727 -3.322 1 98.38 165 VAL B O 1
ATOM 2513 N N . ALA B 1 166 ? 13.07 -7.5 -3.801 1 97.69 166 ALA B N 1
ATOM 2514 C CA . ALA B 1 166 ? 13.961 -7.512 -4.957 1 97.69 166 ALA B CA 1
ATOM 2515 C C . ALA B 1 166 ? 15.422 -7.57 -4.527 1 97.69 166 ALA B C 1
ATOM 2517 O O . ALA B 1 166 ? 16.312 -7.828 -5.344 1 97.69 166 ALA B O 1
ATOM 2518 N N . GLY B 1 167 ? 15.656 -7.348 -3.23 1 96.25 167 GLY B N 1
ATOM 2519 C CA . GLY B 1 167 ? 17.016 -7.367 -2.719 1 96.25 167 GLY B CA 1
ATOM 2520 C C . GLY B 1 167 ? 17.812 -6.133 -3.09 1 96.25 167 GLY B C 1
ATOM 2521 O O . GLY B 1 167 ? 19.031 -6.199 -3.25 1 96.25 167 GLY B O 1
ATOM 2522 N N . LEU B 1 168 ? 17.0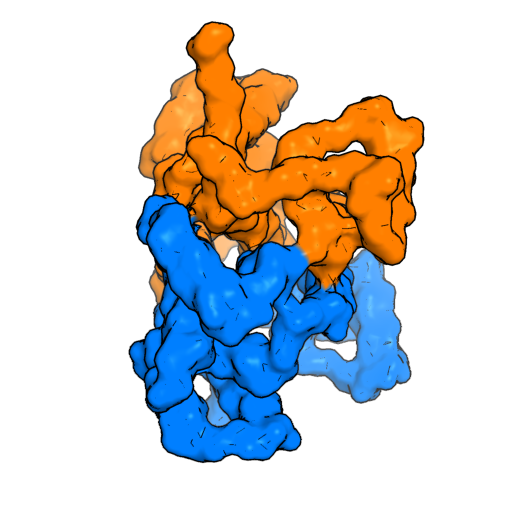62 -5.055 -3.25 1 94.81 168 LEU B N 1
ATOM 2523 C CA . LEU B 1 168 ? 17.734 -3.801 -3.574 1 94.81 168 LEU B CA 1
ATOM 2524 C C . LEU B 1 168 ? 18.266 -3.125 -2.312 1 94.81 168 LEU B C 1
ATOM 2526 O O . LEU B 1 168 ? 17.625 -3.176 -1.261 1 94.81 168 LEU B O 1
ATOM 2530 N N . GLY B 1 169 ? 19.438 -2.668 -2.316 1 85.19 169 GLY B N 1
ATOM 2531 C CA . GLY B 1 169 ? 20.047 -1.944 -1.205 1 85.19 169 GLY B CA 1
ATOM 2532 C C . GLY B 1 169 ? 20.797 -0.703 -1.64 1 85.19 169 GLY B C 1
ATOM 2533 O O . GLY B 1 169 ? 20.906 -0.427 -2.836 1 85.19 169 GLY B O 1
ATOM 2534 N N . PRO B 1 170 ? 21 0.104 -0.537 1 74.5 170 PRO B N 1
ATOM 2535 C CA . PRO B 1 170 ? 21.75 1.319 -0.877 1 74.5 170 PRO B CA 1
ATOM 2536 C C . PRO B 1 170 ? 23.062 1.024 -1.593 1 74.5 170 PRO B C 1
ATOM 2538 O O . PRO B 1 170 ? 23.656 -0.041 -1.394 1 74.5 170 PRO B O 1
ATOM 2541 N N . GLU B 1 171 ? 23.266 1.495 -2.842 1 57.16 171 GLU B N 1
ATOM 2542 C CA . GLU B 1 171 ? 24.547 1.338 -3.529 1 57.16 171 GLU B CA 1
ATOM 254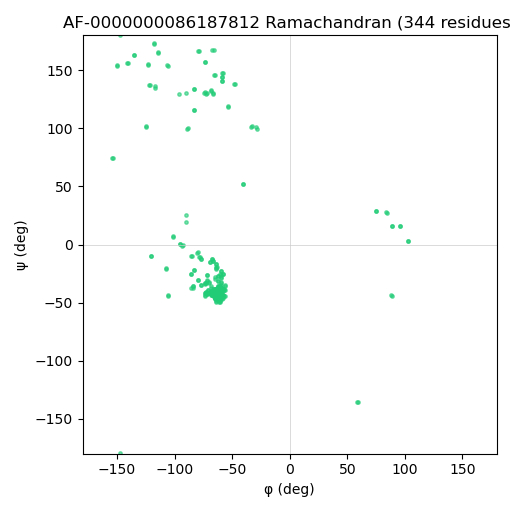3 C C . GLU B 1 171 ? 25.703 1.286 -2.535 1 57.16 171 GLU B C 1
ATOM 2545 O O . GLU B 1 171 ? 25.688 1.982 -1.519 1 57.16 171 GLU B O 1
ATOM 2550 N N . ASP B 1 172 ? 26.234 0.097 -2.215 1 43.94 172 ASP B N 1
ATOM 2551 C CA . ASP B 1 172 ? 27.531 0.132 -1.554 1 43.94 172 ASP B CA 1
ATOM 2552 C C . ASP B 1 172 ? 28.375 1.296 -2.066 1 43.94 172 ASP B C 1
ATOM 2554 O O . ASP B 1 172 ? 28.438 1.536 -3.273 1 43.94 172 ASP B O 1
ATOM 2558 N N . GLN B 1 173 ? 28.516 2.424 -1.384 1 35.59 173 GLN B N 1
ATOM 2559 C CA . GLN B 1 173 ? 29.797 3.09 -1.584 1 35.59 173 GLN B CA 1
ATOM 2560 C C . GLN B 1 173 ? 30.938 2.08 -1.629 1 35.59 173 GLN B C 1
ATOM 2562 O O . GLN B 1 173 ? 31.422 1.628 -0.586 1 35.59 173 GLN B O 1
ATOM 2567 N N . HIS B 1 174 ? 30.859 1.056 -2.449 1 22.23 174 HIS B N 1
ATOM 2568 C CA . HIS B 1 174 ? 32.156 0.44 -2.676 1 22.23 174 HIS B CA 1
ATOM 2569 C C . HIS B 1 174 ? 33.125 1.427 -3.312 1 22.23 174 HIS B C 1
ATOM 2571 O O . HIS B 1 174 ? 32.75 2.203 -4.191 1 22.23 174 HIS B O 1
#

Solvent-accessible surface area (backbone atoms only — not comparable to full-atom values): 17687 Å² total; per-residue (Å²): 116,58,72,50,76,64,42,45,52,86,71,34,60,71,66,20,16,53,53,44,41,51,44,28,72,74,63,70,57,73,57,66,65,60,22,35,37,36,60,21,42,21,39,37,50,15,49,54,43,28,56,59,26,50,73,62,38,78,52,56,66,66,57,52,27,40,31,46,24,23,45,25,54,71,58,60,25,61,44,54,27,53,52,31,49,52,51,28,46,75,72,66,53,52,69,68,54,53,53,31,10,52,71,48,36,44,93,48,66,61,56,19,50,55,30,43,50,34,46,29,50,66,74,39,20,73,71,62,47,72,66,57,54,50,50,42,41,74,64,64,48,48,71,31,33,57,49,30,41,43,42,54,42,28,53,47,49,36,54,32,28,42,34,36,64,34,37,55,59,56,75,71,87,116,118,59,73,51,74,65,42,45,53,86,71,34,60,73,68,21,16,53,52,42,40,53,44,28,73,75,63,69,57,72,57,68,64,61,23,34,36,35,59,19,41,20,39,37,51,15,49,55,44,28,55,59,28,50,72,64,38,78,52,56,66,67,57,51,26,39,32,46,23,22,46,23,54,70,58,61,26,62,43,53,28,52,53,32,50,52,50,31,47,75,72,65,53,52,68,68,54,53,54,31,10,52,71,48,36,45,94,48,65,62,58,21,51,54,29,42,50,34,46,29,50,67,75,40,22,71,72,62,47,72,67,57,54,51,50,41,41,72,65,65,47,48,71,32,34,58,46,30,40,44,44,54,43,30,53,48,49,35,55,32,28,43,34,36,64,34,36,56,60,57,75,70,89,116

pLDDT: mean 95.78, std 9.47, range [21.62, 98.94]

Foldseek 3Di:
DFQADFAALVRQDDLLVVVRVVVCVVPVDDDRLLRRLSVDSVLNVVLVVLVVVLVPQPDDPLLLLLLLLLLCLVLVAAVSNVVSLVVNVVVPNDPVQSVQSSVQAGPDPLSSLLSVCLNCLNPPVVPDDPVSVVVNVVSPDDPRNSVSSNSSSVSSCSSRVSCVVRVHHDPPPD/DFQADFAALVRQDDLLVVVRVVVCVVPVDDDRLLRRLSVDSVLNVVLVVLVVVLVPQPADPLLLLLLLLLLCLVLVAAVSNVVSLVVNVVVVNDPVQSVQSSVQAGPDPLSSLLSVCLNCLNPPVVPDDPVSVVVNVVVPDDPRNSVSSNSSSVSSCSSRVSCVVRVHHDPPPD

Organism: NCBI:txid1656884

Nearest PDB structures (foldseek):
  3lvy-assembly3_E  TM=8.639E-01  e=1.432E-07  Streptococcus mutans
  3lvy-assembly3_F  TM=8.489E-01  e=4.208E-07  Streptococcus mutans
  2prr-assembly1_E  TM=8.401E-01  e=1.237E-06  Cupriavidus pinatubonensis JMP134
  2pfx-assembly1_A  TM=7.703E-01  e=3.635E-06  Ruegeria sp. TM1040
  6k40-assembly3_C  TM=8.398E-01  e=1.300E-05  Deinococcus radiodurans R1 = ATCC 13939 = DSM 20539

Secondary structure (DSSP, 8-state):
--SS----TTT--HHHHHHHHHHHHHHS---HHHHHHTT-HHHHHHHHHHHHHHTT-SS-HHHHHHHHHHHHHHHT-HHHHHHHHHHHHHTT--HHHHHHHHTT--SSHHHHHHHHHHHHHHH-GGG--HHHHHHHHHTT--HHHHHHHHHHHHHHHHHHHHHHHHT-------/--SS----TTT--HHHHHHHHHHHHHHS---HHHHHHTT-HHHHHHHHHHHHHHTT-SS-HHHHHHHHHHHHHHHT-HHHHHHHHHHHHHTT--HHHHHHHHTT--SSHHHHHHHHHHHHHHH-GGG--HHHHHHHHHTT--HHHHHHHHHHHHHHHHHHHHHHHHT-------

Radius of gyration: 19.56 Å; Cα contacts (8 Å, |Δi|>4): 566; chains: 2; bounding box: 61×50×45 Å

Sequence (348 aa):
MPRFDPLTAETAVGSSRDLLGELVERHGTVGDMVSTMAHSPAVLGGYLQLSRAMRRAKLDRRISELISIAVQAQQGCGLCLDAHVAAARSLGVAEEEISLAHQGTSSDPAISAIIRLGLQVYREPTSVTDEQIAELRAFGYSDRAIADVVGVVALNILTGAFNLVAGLGPEDQHMPRFDPLTAETAVGSSRDLLGELVERHGTVGDMVSTMAHSPAVLGGYLQLSRAMRRAKLDRRISELISIAVQAQQGCGLCLDAHVAAARSLGVAEEEISLAHQGTSSDPAISAIIRLGLQVYREPTSVTDEQIAELRAFGYSDRAIADVVGVVALNILTGAFNLVAGLGPEDQH

InterPro domains:
  IPR003779 Alkyl hydroperoxide reductase AhpD/CMD-like [PF026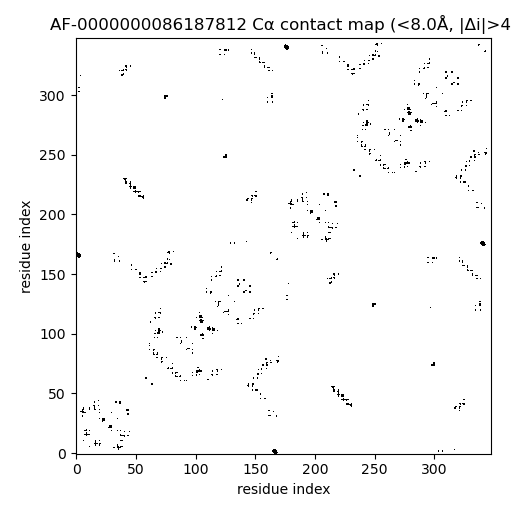27] (42-101)
  IPR004675 Alkylhydroperoxidase AhpD core [TIGR00778] (58-105)
  IPR029032 AhpD-like [G3DSA:1.20.1290.10] (16-174)
  IPR029032 AhpD-like [SSF69118] (1-172)